Protein AF-A0A7S4MAY7-F1 (afdb_monomer)

Foldseek 3Di:
DPPDPPDFPVNQCPDPLNVVLLLVLCVVVVLNLLVVLLVLLVVLCVVCVPPPWQDPVQLVSLVVSCCQAPDPPHPSHDDDDVVLSVQLVVVNVPTRTSVNCPVVSVRSSVVSRVSVVCSCVDPSNVVSVVVVVVVVVCVVVLPDDVVLLVVLLVLLVVLLVVLVVVLVVLVVVLVVLVVVLVVLLVQLVVLQVVLVVQDDPPHDPLSPLSSVLSNLSSVLSNVLSVLSVVLSVQLVVLSVLSVCLSVPLSVVLNVLVVVVVPDDRSDVSVVVSSVSSVVSSVCNVVSVVVSVVSSVVSVVVSVVVSVVSVVVSVVSVVVSVVVVVVVVD

Organism: NCBI:txid1487602

Radius of gyration: 29.03 Å; Cα contacts (8 Å, |Δi|>4): 256; chains: 1; bounding box: 68×41×96 Å

Structure (mmCIF, N/CA/C/O backbone):
data_AF-A0A7S4MAY7-F1
#
_entry.id   AF-A0A7S4MAY7-F1
#
loop_
_atom_site.group_PDB
_atom_site.id
_atom_site.type_symbol
_atom_site.label_atom_id
_atom_site.label_alt_id
_atom_site.label_comp_id
_atom_site.label_asym_id
_atom_site.label_entity_id
_atom_site.label_seq_id
_atom_site.pdbx_PDB_ins_code
_atom_site.Cartn_x
_atom_site.Cartn_y
_atom_site.Cartn_z
_atom_site.occupancy
_atom_site.B_iso_or_equiv
_atom_site.auth_seq_id
_atom_site.auth_comp_id
_atom_site.auth_asym_id
_atom_site.auth_atom_id
_atom_site.pdbx_PDB_model_num
ATOM 1 N N . MET A 1 1 ? 4.634 -10.657 -45.081 1.00 31.08 1 MET A N 1
ATOM 2 C CA . MET A 1 1 ? 3.290 -10.634 -44.473 1.00 31.08 1 MET A CA 1
ATOM 3 C C . MET A 1 1 ? 3.460 -11.127 -43.051 1.00 31.08 1 MET A C 1
ATOM 5 O O . MET A 1 1 ? 3.480 -12.328 -42.827 1.00 31.08 1 MET A O 1
ATOM 9 N N . GLU A 1 2 ? 3.747 -10.213 -42.128 1.00 35.41 2 GLU A N 1
ATOM 10 C CA . GLU A 1 2 ? 3.796 -10.529 -40.699 1.00 35.41 2 GLU A CA 1
ATOM 11 C C . GLU A 1 2 ? 2.354 -10.754 -40.244 1.00 35.41 2 GLU A C 1
ATOM 13 O O . GLU A 1 2 ? 1.500 -9.900 -40.482 1.00 35.41 2 GLU A O 1
ATOM 18 N N . GLY A 1 3 ? 2.052 -11.930 -39.693 1.00 37.75 3 GLY A N 1
ATOM 19 C CA . GLY A 1 3 ? 0.722 -12.210 -39.163 1.00 37.75 3 GLY A CA 1
ATOM 20 C C . GLY A 1 3 ? 0.425 -11.237 -38.029 1.00 37.75 3 GLY A C 1
ATOM 21 O O . GLY A 1 3 ? 1.167 -11.207 -37.048 1.00 37.75 3 GLY A O 1
ATOM 22 N N . GLU A 1 4 ? -0.627 -10.427 -38.164 1.00 48.84 4 GLU A N 1
ATOM 23 C CA . GLU A 1 4 ? -1.129 -9.622 -37.053 1.00 48.84 4 GLU A CA 1
ATOM 24 C C . GLU A 1 4 ? -1.452 -10.572 -35.901 1.00 48.84 4 GLU A C 1
ATOM 26 O O . GLU A 1 4 ? -2.377 -11.382 -35.981 1.00 48.84 4 GLU A O 1
ATOM 31 N N . VAL A 1 5 ? -0.654 -10.510 -34.833 1.00 57.16 5 VAL A N 1
ATOM 32 C CA . VAL A 1 5 ? -0.953 -11.225 -33.595 1.00 57.16 5 VAL A CA 1
ATOM 33 C C .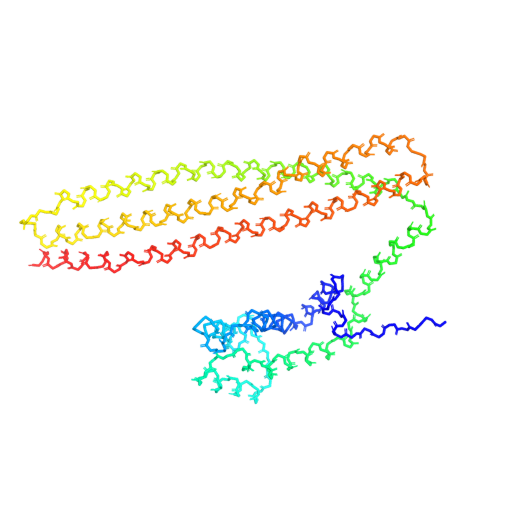 VAL A 1 5 ? -2.284 -10.680 -33.103 1.00 57.16 5 VAL A C 1
ATOM 35 O O . VAL A 1 5 ? -2.374 -9.542 -32.639 1.00 57.16 5 VAL A O 1
ATOM 38 N N . GLN A 1 6 ? -3.332 -11.485 -33.245 1.00 70.62 6 GLN A N 1
ATOM 39 C CA . GLN A 1 6 ? -4.657 -11.123 -32.784 1.00 70.62 6 GLN A CA 1
ATOM 40 C C . GLN A 1 6 ? -4.608 -11.085 -31.256 1.00 70.62 6 GLN A C 1
ATOM 42 O O . GLN A 1 6 ? -4.549 -12.117 -30.585 1.00 70.62 6 GLN A O 1
ATOM 47 N N . LEU A 1 7 ? -4.546 -9.876 -30.698 1.00 82.12 7 LEU A N 1
ATOM 48 C CA . LEU A 1 7 ? -4.621 -9.691 -29.257 1.00 82.12 7 LEU A CA 1
ATOM 49 C C . LEU A 1 7 ? -5.965 -10.256 -28.789 1.00 82.12 7 LEU A C 1
ATOM 51 O O . LEU A 1 7 ? -7.008 -9.959 -29.365 1.00 82.12 7 LEU A O 1
ATOM 55 N N . THR A 1 8 ? -5.940 -11.063 -27.737 1.00 89.75 8 THR A N 1
ATOM 56 C CA . THR A 1 8 ? -7.145 -11.505 -27.029 1.00 89.75 8 THR A CA 1
ATOM 57 C C . THR A 1 8 ? -7.137 -10.906 -25.632 1.00 89.75 8 THR A C 1
ATOM 59 O O . THR A 1 8 ? -6.066 -10.602 -25.092 1.00 89.75 8 THR A O 1
ATOM 62 N N . LEU A 1 9 ? -8.310 -10.747 -25.013 1.00 90.88 9 LEU A N 1
ATOM 63 C CA . LEU A 1 9 ? -8.382 -10.266 -23.634 1.00 90.88 9 LEU A CA 1
ATOM 64 C C . LEU A 1 9 ? -7.541 -11.149 -22.701 1.00 90.88 9 LEU A C 1
ATOM 66 O O . LEU A 1 9 ? -6.764 -10.637 -21.903 1.00 90.88 9 LEU A O 1
ATOM 70 N N . LEU A 1 10 ? -7.604 -12.473 -22.860 1.00 89.38 10 LEU A N 1
ATOM 71 C CA . LEU A 1 10 ? -6.823 -13.401 -22.042 1.00 89.38 10 LEU A CA 1
ATOM 72 C C . LEU A 1 10 ? -5.305 -13.219 -22.220 1.00 89.38 10 LEU A C 1
ATOM 74 O O . LEU A 1 10 ? -4.561 -13.306 -21.244 1.00 89.38 10 LEU A O 1
ATOM 78 N N . HIS A 1 11 ? -4.840 -12.934 -23.441 1.00 88.00 11 HIS A N 1
ATOM 79 C CA . HIS A 1 11 ? -3.432 -12.619 -23.685 1.00 88.00 11 HIS A CA 1
ATOM 80 C C . HIS A 1 11 ? -3.013 -11.347 -22.940 1.00 88.00 11 HIS A C 1
ATOM 82 O O . HIS A 1 11 ? -1.969 -11.327 -22.298 1.00 88.00 11 HIS A O 1
ATOM 88 N N . ILE A 1 12 ? -3.846 -10.306 -22.973 1.00 90.00 12 ILE A N 1
ATOM 89 C CA . ILE A 1 12 ? -3.585 -9.041 -22.277 1.00 90.00 12 ILE A CA 1
ATOM 90 C C . ILE A 1 12 ? -3.573 -9.238 -20.758 1.00 90.00 12 ILE A C 1
ATOM 92 O O . ILE A 1 12 ? -2.644 -8.784 -20.096 1.00 90.00 12 ILE A O 1
ATOM 96 N N . LEU A 1 13 ? -4.572 -9.937 -20.208 1.00 90.69 13 LEU A N 1
ATOM 97 C CA . LEU A 1 13 ? -4.713 -10.150 -18.764 1.00 90.69 13 LEU A CA 1
ATOM 98 C C . LEU A 1 13 ? -3.556 -10.955 -18.159 1.00 90.69 13 LEU A C 1
ATOM 100 O O . LEU A 1 13 ? -3.266 -10.799 -16.976 1.00 90.69 13 LEU A O 1
ATOM 104 N N . ASN A 1 14 ? -2.893 -11.795 -18.957 1.00 86.44 14 ASN A N 1
ATOM 105 C CA . ASN A 1 14 ? -1.749 -12.596 -18.521 1.00 86.44 14 ASN A CA 1
ATOM 106 C C . ASN A 1 14 ? -0.387 -11.997 -18.932 1.00 86.44 14 ASN A C 1
ATOM 108 O O . ASN A 1 14 ? 0.650 -12.568 -18.601 1.00 86.44 14 ASN A O 1
ATOM 112 N N . ASN A 1 15 ? -0.358 -10.862 -19.640 1.00 85.69 15 ASN A N 1
ATOM 113 C CA . ASN A 1 15 ? 0.876 -10.220 -20.092 1.00 85.69 15 ASN A CA 1
ATOM 114 C C . ASN A 1 15 ? 1.235 -9.030 -19.186 1.00 85.69 15 ASN A C 1
ATOM 116 O O . ASN A 1 15 ? 0.530 -8.021 -19.149 1.00 85.69 15 ASN A O 1
ATOM 120 N N . GLN A 1 16 ? 2.372 -9.129 -18.490 1.00 81.94 16 GLN A N 1
ATOM 121 C CA . GLN A 1 16 ? 2.823 -8.126 -17.515 1.00 81.94 16 GLN A CA 1
ATOM 122 C C . GLN A 1 16 ? 3.104 -6.744 -18.126 1.00 81.94 16 GLN A C 1
ATOM 124 O O . GLN A 1 16 ? 2.979 -5.735 -17.436 1.00 81.94 16 GLN A O 1
ATOM 129 N N . CYS A 1 17 ? 3.447 -6.676 -19.413 1.00 83.94 17 CYS A N 1
ATOM 130 C CA . CYS A 1 17 ? 3.712 -5.418 -20.107 1.00 83.94 17 CYS A CA 1
ATOM 131 C C . CYS A 1 17 ? 2.422 -4.771 -20.628 1.00 83.94 17 CYS A C 1
ATOM 133 O O . CYS A 1 17 ? 2.279 -3.549 -20.586 1.00 83.94 17 CYS A O 1
ATOM 135 N N . LEU A 1 18 ? 1.473 -5.578 -21.111 1.00 86.56 18 LEU A N 1
ATOM 136 C CA . LEU A 1 18 ? 0.231 -5.085 -21.713 1.00 86.56 18 LEU A CA 1
ATOM 137 C C . LEU A 1 18 ? -0.858 -4.784 -20.682 1.00 86.56 18 LEU A C 1
ATOM 139 O O . LEU A 1 18 ? -1.649 -3.868 -20.905 1.00 86.56 18 LEU A O 1
ATOM 143 N N . LEU A 1 19 ? -0.898 -5.500 -19.556 1.00 91.00 19 LEU A N 1
ATOM 144 C CA . LEU A 1 19 ? -1.921 -5.308 -18.528 1.00 91.00 19 LEU A CA 1
ATOM 145 C C . LEU A 1 19 ? -1.946 -3.872 -17.960 1.00 91.00 19 LEU A C 1
ATOM 147 O O . LEU A 1 19 ? -3.031 -3.288 -17.914 1.00 91.00 19 LEU A O 1
ATOM 151 N N . PRO A 1 20 ? -0.813 -3.233 -17.597 1.00 90.88 20 PRO A N 1
ATOM 152 C CA . PRO A 1 20 ? -0.823 -1.839 -17.147 1.00 90.88 20 PRO A CA 1
ATOM 153 C C . PRO A 1 20 ? -1.355 -0.871 -18.213 1.00 90.88 20 PRO A C 1
ATOM 155 O O . PRO A 1 20 ? -2.101 0.057 -17.899 1.00 90.88 20 PRO A O 1
ATOM 158 N N . VAL A 1 21 ? -1.020 -1.108 -19.485 1.00 92.06 21 VAL A N 1
ATOM 159 C CA . VAL A 1 21 ? -1.491 -0.297 -20.621 1.00 92.06 21 VAL A CA 1
ATOM 160 C C . VAL A 1 21 ? -2.997 -0.471 -20.815 1.00 92.06 21 VAL A C 1
ATOM 162 O O . VAL A 1 21 ? -3.725 0.504 -21.005 1.00 92.06 21 VAL A O 1
ATOM 165 N N . PHE A 1 22 ? -3.484 -1.706 -20.709 1.00 93.94 22 PHE A N 1
ATOM 166 C CA . PHE A 1 22 ? -4.904 -2.017 -20.781 1.00 93.94 22 PHE A CA 1
ATOM 167 C C . PHE A 1 22 ? -5.689 -1.425 -19.610 1.00 93.94 22 PHE A C 1
ATOM 169 O O . PHE A 1 22 ? -6.801 -0.944 -19.807 1.00 93.94 22 PHE A O 1
ATOM 176 N N . ARG A 1 23 ? -5.099 -1.356 -18.413 1.00 94.50 23 ARG A N 1
ATOM 177 C CA . ARG A 1 23 ? -5.708 -0.697 -17.251 1.00 94.50 23 ARG A CA 1
ATOM 178 C C . ARG A 1 23 ? -5.910 0.801 -17.480 1.00 94.50 23 ARG A C 1
ATOM 180 O O . ARG A 1 23 ? -6.981 1.332 -17.197 1.00 94.50 23 ARG A O 1
ATOM 187 N N . ILE A 1 24 ? -4.922 1.478 -18.073 1.00 91.31 24 ILE A N 1
ATOM 188 C CA . ILE A 1 24 ? -5.057 2.888 -18.482 1.00 91.31 24 ILE A CA 1
ATOM 189 C C . ILE A 1 24 ? -6.215 3.045 -19.477 1.00 91.31 24 ILE A C 1
ATOM 191 O O . ILE A 1 24 ? -7.044 3.943 -19.325 1.00 91.31 24 ILE A O 1
ATOM 195 N N . TYR A 1 25 ? -6.308 2.145 -20.457 1.00 94.56 25 TYR A N 1
ATOM 196 C CA . TYR A 1 25 ? -7.410 2.134 -21.418 1.00 94.56 25 TYR A CA 1
ATOM 197 C C . TYR A 1 25 ? -8.776 1.874 -20.758 1.00 94.56 25 TYR A C 1
ATOM 199 O O . TYR A 1 25 ? -9.764 2.528 -21.091 1.00 94.56 25 TYR A O 1
ATOM 207 N N . CYS A 1 26 ? -8.860 0.961 -19.792 1.00 94.31 26 CYS A N 1
ATOM 208 C CA . CYS A 1 26 ? -10.101 0.691 -19.068 1.00 94.31 26 CYS A CA 1
ATOM 209 C C . CYS A 1 26 ? -10.575 1.922 -18.286 1.00 94.31 26 CYS A C 1
ATOM 211 O O . CYS A 1 26 ? -11.763 2.243 -18.319 1.00 94.31 26 CYS A O 1
ATOM 213 N N . ARG A 1 27 ? -9.654 2.672 -17.666 1.00 93.12 27 ARG A N 1
ATOM 214 C CA . ARG A 1 27 ? -9.970 3.939 -16.985 1.00 93.12 27 ARG A CA 1
ATOM 215 C C . ARG A 1 27 ? -10.516 4.993 -17.937 1.00 93.12 27 ARG A C 1
ATOM 217 O O . ARG A 1 27 ? -11.536 5.599 -17.628 1.00 93.12 27 ARG A O 1
ATOM 224 N N . SER A 1 28 ? -9.903 5.170 -19.110 1.00 92.75 28 SER A N 1
ATOM 225 C CA . SER A 1 28 ? -10.397 6.139 -20.101 1.00 92.75 28 SER A CA 1
ATOM 226 C C . SER A 1 28 ? -11.776 5.782 -20.663 1.00 92.75 28 SER A C 1
ATOM 228 O O . SER A 1 28 ? -12.455 6.648 -21.199 1.00 92.75 28 SER A O 1
ATOM 230 N N . ASN A 1 29 ? -12.186 4.516 -20.554 1.00 91.44 29 ASN A N 1
ATOM 231 C CA . ASN A 1 29 ? -13.492 4.027 -20.999 1.00 91.44 29 ASN A CA 1
ATOM 232 C C . ASN A 1 29 ? -14.472 3.789 -19.841 1.00 91.44 29 ASN A C 1
ATOM 234 O O . ASN A 1 29 ? -15.534 3.214 -20.071 1.00 91.44 29 ASN A O 1
ATOM 238 N N . CYS A 1 30 ? -14.117 4.198 -18.617 1.00 91.81 30 CYS A N 1
ATOM 239 C CA . CYS A 1 30 ? -14.927 4.014 -17.411 1.00 91.81 30 CYS A CA 1
ATOM 240 C C . CYS A 1 30 ? -15.334 2.547 -17.154 1.00 91.81 30 CYS A C 1
ATOM 242 O O . CYS A 1 30 ? -16.443 2.275 -16.705 1.00 91.81 30 CYS A O 1
ATOM 244 N N . VAL A 1 31 ? -14.439 1.595 -17.444 1.00 94.38 31 VAL A N 1
ATOM 245 C CA . VAL A 1 31 ? -14.649 0.152 -17.206 1.00 94.38 31 VAL A CA 1
ATOM 246 C C . VAL A 1 31 ? -13.590 -0.486 -16.294 1.00 94.38 31 VAL A C 1
ATOM 248 O O . VAL A 1 31 ? -13.550 -1.706 -16.167 1.00 94.38 31 VAL A O 1
ATOM 251 N N . ASP A 1 32 ? -12.740 0.315 -15.639 1.00 95.00 32 ASP A N 1
ATOM 252 C CA . ASP A 1 32 ? -11.687 -0.184 -14.727 1.00 95.00 32 ASP A CA 1
ATOM 253 C C . ASP A 1 32 ? -12.263 -1.007 -13.563 1.00 95.00 32 ASP A C 1
ATOM 255 O O . ASP A 1 32 ? -11.655 -1.983 -13.137 1.00 95.00 32 ASP A O 1
ATOM 259 N N . GLU A 1 33 ? -13.479 -0.698 -13.105 1.00 96.12 33 GLU A N 1
ATOM 260 C CA . GLU A 1 33 ? -14.098 -1.457 -12.013 1.00 96.12 33 GLU A CA 1
ATOM 261 C C . GLU A 1 33 ? -14.525 -2.872 -12.406 1.00 96.12 33 GLU A C 1
ATOM 263 O O . GLU A 1 33 ? -14.451 -3.775 -11.577 1.00 96.12 33 GLU A O 1
ATOM 268 N N . TYR A 1 34 ? -14.862 -3.118 -13.678 1.00 97.06 34 TYR A N 1
ATOM 269 C CA . TYR A 1 34 ? -15.078 -4.487 -14.165 1.00 97.06 34 TYR A CA 1
ATOM 270 C C . TYR A 1 34 ? -13.775 -5.288 -14.139 1.00 97.06 34 TYR A C 1
ATOM 272 O O . TYR A 1 34 ? -13.784 -6.471 -13.802 1.00 97.06 34 TYR A O 1
ATOM 280 N N . LEU A 1 35 ? -12.651 -4.639 -14.464 1.00 95.94 35 LEU A N 1
ATOM 281 C CA . LEU A 1 35 ? -11.326 -5.251 -14.417 1.00 95.94 35 LEU A CA 1
ATOM 282 C C . LEU A 1 35 ? -10.921 -5.574 -12.974 1.00 95.94 35 LEU A C 1
ATOM 284 O O . LEU A 1 35 ? -10.470 -6.686 -12.705 1.00 95.94 35 LEU A O 1
ATOM 288 N N . ASN A 1 36 ? -11.122 -4.635 -12.046 1.00 96.19 36 ASN A N 1
ATOM 289 C CA . ASN A 1 36 ? -10.840 -4.836 -10.623 1.00 96.19 36 ASN A CA 1
ATOM 290 C C . ASN A 1 36 ? -11.698 -5.960 -10.035 1.00 96.19 36 ASN A C 1
ATOM 292 O O . ASN A 1 36 ? -11.153 -6.890 -9.443 1.00 96.19 36 ASN A O 1
ATOM 296 N N . PHE A 1 37 ? -13.012 -5.926 -10.277 1.00 97.50 37 PHE A N 1
ATOM 297 C CA . PHE A 1 37 ? -13.928 -6.978 -9.846 1.00 97.50 37 PHE A CA 1
ATOM 298 C C . PHE A 1 37 ? -13.502 -8.354 -10.373 1.00 97.50 37 PHE A C 1
ATOM 300 O O . PHE A 1 37 ? -13.410 -9.310 -9.603 1.00 97.50 37 PHE A O 1
ATOM 307 N N . TRP A 1 38 ? -13.172 -8.461 -11.666 1.00 96.25 38 TRP A N 1
ATOM 308 C CA . TRP A 1 38 ? -12.751 -9.727 -12.266 1.00 96.25 38 TRP A CA 1
ATOM 309 C C . TRP A 1 38 ? -11.504 -10.316 -11.590 1.00 96.25 38 TRP A C 1
ATOM 311 O O . TRP A 1 38 ? -11.463 -11.521 -11.315 1.00 96.25 38 TRP A O 1
ATOM 321 N N . PHE A 1 39 ? -10.505 -9.473 -11.293 1.00 95.44 39 PHE A N 1
ATOM 322 C CA . PHE A 1 39 ? -9.298 -9.891 -10.579 1.00 95.44 39 PHE A CA 1
ATOM 323 C C . PHE A 1 39 ? -9.583 -10.270 -9.125 1.00 95.44 39 PHE A C 1
ATOM 325 O O . PHE A 1 39 ? -9.058 -11.282 -8.672 1.00 95.44 39 PHE A O 1
ATOM 332 N N . GLU A 1 40 ? -10.419 -9.523 -8.405 1.00 96.44 40 GLU A N 1
ATOM 333 C CA . GLU A 1 40 ? -10.757 -9.833 -7.011 1.00 96.44 40 GLU A CA 1
ATOM 334 C C . GLU A 1 40 ? -11.513 -11.159 -6.882 1.00 96.44 40 GLU A C 1
ATOM 336 O O . GLU A 1 40 ? -11.139 -11.983 -6.046 1.00 96.44 40 GLU A O 1
ATOM 341 N N . VAL A 1 41 ? -12.472 -11.443 -7.774 1.00 95.00 41 VAL A N 1
ATOM 342 C CA . VAL A 1 41 ? -13.119 -12.767 -7.829 1.00 95.00 41 VAL A CA 1
ATOM 343 C C . VAL A 1 41 ? -12.089 -13.861 -8.117 1.00 95.00 41 VAL A C 1
ATOM 345 O O . VAL A 1 41 ? -12.086 -14.892 -7.447 1.00 95.00 41 VAL A O 1
ATOM 348 N N . ARG A 1 42 ? -11.167 -13.646 -9.068 1.00 92.44 42 ARG A N 1
ATOM 349 C CA . ARG A 1 42 ? -10.110 -14.622 -9.396 1.00 92.44 42 ARG A CA 1
ATOM 350 C C . ARG A 1 42 ? -9.166 -14.869 -8.215 1.00 92.44 42 ARG A C 1
ATOM 352 O O . ARG A 1 42 ? -8.786 -16.011 -7.975 1.00 92.44 42 ARG A O 1
ATOM 359 N N . MET A 1 43 ? -8.797 -13.826 -7.470 1.00 92.31 43 MET A N 1
ATOM 360 C CA . MET A 1 43 ? -7.961 -13.952 -6.273 1.00 92.31 43 MET A CA 1
ATOM 361 C C . MET A 1 43 ? -8.664 -14.750 -5.176 1.00 92.31 43 MET A C 1
ATOM 363 O O . MET A 1 43 ? -8.056 -15.659 -4.617 1.00 92.31 43 MET A O 1
ATOM 367 N N . LEU A 1 44 ? -9.937 -14.456 -4.897 1.00 92.12 44 LEU A N 1
ATOM 368 C CA . LEU A 1 44 ? -10.717 -15.212 -3.914 1.00 92.12 44 LEU A CA 1
ATOM 369 C C . LEU A 1 44 ? -10.937 -16.663 -4.355 1.00 92.12 44 LEU A C 1
ATOM 371 O O . LEU A 1 44 ? -10.812 -17.568 -3.536 1.00 92.12 44 LEU A O 1
ATOM 375 N N . THR A 1 45 ? -11.176 -16.896 -5.648 1.00 90.75 45 THR A N 1
ATOM 376 C CA . THR A 1 45 ? -11.289 -18.250 -6.213 1.00 90.75 45 THR A CA 1
ATOM 377 C C . THR A 1 45 ? -10.014 -19.047 -5.950 1.00 90.75 45 THR A C 1
ATOM 379 O O . THR A 1 45 ? -10.085 -20.172 -5.476 1.00 90.75 45 THR A O 1
ATOM 382 N N . ASN A 1 46 ? -8.840 -18.451 -6.182 1.00 88.94 46 ASN A N 1
ATOM 383 C CA . ASN A 1 46 ? -7.559 -19.097 -5.889 1.00 88.94 46 ASN A CA 1
ATOM 384 C C . ASN A 1 46 ? -7.340 -19.313 -4.384 1.00 88.94 46 ASN A C 1
ATOM 386 O O . ASN A 1 46 ? -6.817 -20.352 -3.993 1.00 88.94 46 ASN A O 1
ATOM 390 N N . LYS A 1 47 ? -7.733 -18.342 -3.548 1.00 90.38 47 LYS A N 1
ATOM 391 C CA . LYS A 1 47 ? -7.609 -18.411 -2.085 1.00 90.38 47 LYS A CA 1
ATOM 392 C C . LYS A 1 47 ? -8.387 -19.595 -1.510 1.00 90.38 47 LYS A C 1
ATOM 394 O O . LYS A 1 47 ? -7.855 -20.301 -0.666 1.00 90.38 47 LYS A O 1
ATOM 399 N N . TYR A 1 48 ? -9.608 -19.822 -1.992 1.00 89.50 48 TYR A N 1
ATOM 400 C CA . TYR A 1 48 ? -10.512 -20.859 -1.484 1.00 89.50 48 TYR A CA 1
ATOM 401 C C . TYR A 1 48 ? -10.547 -22.133 -2.339 1.00 89.50 48 TYR A C 1
ATOM 403 O O . TYR A 1 48 ? -11.356 -23.015 -2.085 1.00 89.50 48 TYR A O 1
ATOM 411 N N . LEU A 1 49 ? -9.657 -22.275 -3.327 1.00 83.19 49 LEU A N 1
ATOM 412 C CA . LEU A 1 49 ? -9.628 -23.440 -4.222 1.00 83.19 49 LEU A CA 1
ATOM 413 C C . LEU A 1 49 ? -9.372 -24.766 -3.480 1.00 83.19 49 LEU A C 1
ATOM 415 O O . LEU A 1 49 ? -9.797 -25.827 -3.935 1.00 83.19 49 LEU A O 1
ATOM 419 N N . HIS A 1 50 ? -8.643 -24.703 -2.364 1.00 79.06 50 HIS A N 1
ATOM 420 C CA . HIS A 1 50 ? -8.206 -25.866 -1.586 1.00 79.06 50 HIS A CA 1
ATOM 421 C C . HIS A 1 50 ? -8.814 -25.932 -0.180 1.00 79.06 50 HIS A C 1
ATOM 423 O O . HIS A 1 50 ? -8.689 -26.959 0.487 1.00 79.06 50 HIS A O 1
ATOM 429 N N . ASP A 1 51 ? -9.489 -24.867 0.248 1.00 68.38 51 ASP A N 1
ATOM 430 C CA . ASP A 1 51 ? -10.226 -24.829 1.504 1.00 68.38 51 ASP A CA 1
ATOM 431 C C . ASP A 1 51 ? -11.637 -25.375 1.245 1.00 68.38 51 ASP A C 1
ATOM 433 O O . ASP A 1 51 ? -12.260 -25.056 0.235 1.00 68.38 51 ASP A O 1
ATOM 437 N N . GLY A 1 52 ? -12.159 -26.233 2.125 1.00 62.31 52 GLY A N 1
ATOM 438 C CA . GLY A 1 52 ? -13.527 -26.741 1.975 1.00 62.31 52 GLY A CA 1
ATOM 439 C C . GLY A 1 52 ? -14.537 -25.590 1.859 1.00 62.31 52 GLY A C 1
ATOM 440 O O . GLY A 1 52 ? -14.484 -24.648 2.647 1.00 62.31 52 GLY A O 1
ATOM 441 N N . ALA A 1 53 ? -15.444 -25.666 0.881 1.00 68.81 53 ALA A N 1
ATOM 442 C CA . ALA A 1 53 ? -16.406 -24.602 0.591 1.00 68.81 53 ALA A CA 1
ATOM 443 C C . ALA A 1 53 ? -17.274 -24.238 1.810 1.00 68.81 53 ALA A C 1
ATOM 445 O O . ALA A 1 53 ? -17.704 -25.105 2.575 1.00 68.81 53 ALA A O 1
ATOM 446 N N . GLY A 1 54 ? -17.579 -22.949 1.958 1.00 70.25 54 GLY A N 1
ATOM 447 C CA . GLY A 1 54 ? -18.480 -22.431 2.985 1.00 70.25 54 GLY A CA 1
ATOM 448 C C . GLY A 1 54 ? -17.802 -22.104 4.315 1.00 70.25 54 GLY A C 1
ATOM 449 O O . GLY A 1 54 ? -18.463 -22.115 5.356 1.00 70.25 54 GLY A O 1
ATOM 450 N N . THR A 1 55 ? -16.499 -21.802 4.321 1.00 83.12 55 THR A N 1
ATOM 451 C CA . THR A 1 55 ? -15.852 -21.312 5.547 1.00 83.12 55 THR A CA 1
ATOM 452 C C . THR A 1 55 ? -16.449 -19.968 5.979 1.00 83.12 55 THR A C 1
ATOM 454 O O . THR A 1 55 ? -16.873 -19.146 5.162 1.00 83.12 55 THR A O 1
ATOM 457 N N . ARG A 1 56 ? -16.430 -19.682 7.288 1.00 84.31 56 ARG A N 1
ATOM 458 C CA . ARG A 1 56 ? -16.868 -18.375 7.815 1.00 84.31 56 ARG A CA 1
ATOM 459 C C . ARG A 1 56 ? -16.072 -17.210 7.206 1.00 84.31 56 ARG A C 1
ATOM 461 O O . ARG A 1 56 ? -16.621 -16.126 7.025 1.00 84.31 56 ARG A O 1
ATOM 468 N N . ALA A 1 57 ? -14.798 -17.446 6.890 1.00 86.69 57 ALA A N 1
ATOM 469 C CA . ALA A 1 57 ? -13.938 -16.478 6.219 1.00 86.69 57 ALA A CA 1
ATOM 470 C C . ALA A 1 57 ? -14.398 -16.221 4.775 1.00 86.69 57 ALA A C 1
ATOM 472 O O . ALA A 1 57 ? -14.591 -15.068 4.407 1.00 86.69 57 ALA A O 1
ATOM 473 N N . GLU A 1 58 ? -14.660 -17.275 3.995 1.00 90.81 58 GLU A N 1
ATOM 474 C CA . GLU A 1 58 ? -15.178 -17.160 2.623 1.00 90.81 58 GLU A CA 1
ATOM 475 C C . GLU A 1 58 ? -16.514 -16.415 2.588 1.00 90.81 58 GLU A C 1
ATOM 477 O O . GLU A 1 58 ? -16.705 -15.511 1.777 1.00 90.81 58 GLU A O 1
ATOM 482 N N . THR A 1 59 ? -17.411 -16.728 3.525 1.00 89.44 59 THR A N 1
ATOM 483 C CA . THR A 1 59 ? -18.717 -16.066 3.630 1.00 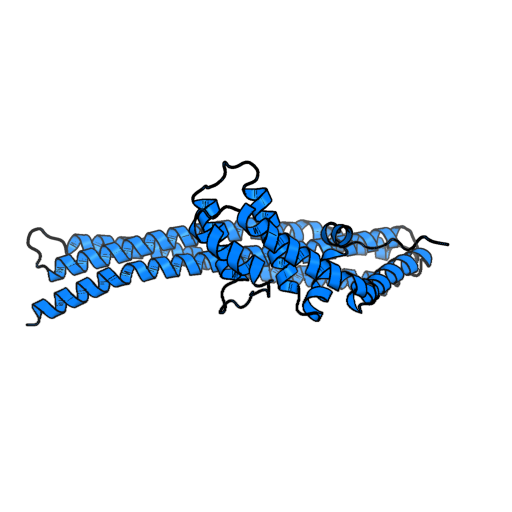89.44 59 THR A CA 1
ATOM 484 C C . THR A 1 59 ? -18.575 -14.559 3.874 1.00 89.44 59 THR A C 1
ATOM 486 O O . THR A 1 59 ? -19.277 -13.745 3.263 1.00 89.44 59 THR A O 1
ATOM 489 N N . SER A 1 60 ? -17.648 -14.176 4.757 1.00 91.00 60 SER A N 1
ATOM 490 C CA . SER A 1 60 ? -17.334 -12.776 5.049 1.00 91.00 60 SER A CA 1
ATOM 491 C C . SER A 1 60 ? -16.735 -12.069 3.831 1.00 91.00 60 SER A C 1
ATOM 493 O O . SER A 1 60 ? -17.184 -10.981 3.472 1.00 91.00 60 SER A O 1
ATOM 495 N N . ASP A 1 61 ? -15.767 -12.696 3.163 1.00 93.12 61 ASP A N 1
ATOM 496 C CA . ASP A 1 61 ? -15.101 -12.133 1.986 1.00 93.12 61 ASP A CA 1
ATOM 497 C C . ASP A 1 61 ? -16.077 -11.962 0.813 1.00 93.12 61 ASP A C 1
ATOM 499 O O . ASP A 1 61 ? -16.113 -10.896 0.197 1.00 93.12 61 ASP A O 1
ATOM 503 N N . CYS A 1 62 ? -16.948 -12.944 0.566 1.00 93.25 62 CYS A N 1
ATOM 504 C CA . CYS A 1 62 ? -18.016 -12.852 -0.433 1.00 93.25 62 CYS A CA 1
ATOM 505 C C . CYS A 1 62 ? -18.987 -11.705 -0.122 1.00 93.25 62 CYS A C 1
ATOM 507 O O . CYS A 1 62 ? -19.349 -10.929 -1.007 1.00 93.25 62 CYS A O 1
ATOM 509 N N . SER A 1 63 ? -19.372 -11.550 1.147 1.00 92.19 63 SER A N 1
ATOM 510 C CA . SER A 1 63 ? -20.248 -10.454 1.579 1.00 92.19 63 SER A CA 1
ATOM 511 C C . SER A 1 63 ? -19.595 -9.085 1.371 1.00 92.19 63 SER A C 1
ATOM 513 O O . SER A 1 63 ? -20.256 -8.141 0.935 1.00 92.19 63 SER A O 1
ATOM 515 N N . ASN A 1 64 ? -18.299 -8.964 1.659 1.00 94.12 64 ASN A N 1
ATOM 516 C CA . ASN A 1 64 ? -17.542 -7.730 1.456 1.00 94.12 64 ASN A CA 1
ATOM 517 C C . ASN A 1 64 ? -17.393 -7.397 -0.032 1.00 94.12 64 ASN A C 1
ATOM 519 O O . ASN A 1 64 ? -17.617 -6.250 -0.424 1.00 94.12 64 ASN A O 1
ATOM 523 N N . LEU A 1 65 ? -17.098 -8.398 -0.866 1.00 95.62 65 LEU A N 1
ATOM 524 C CA . LEU A 1 65 ? -17.024 -8.232 -2.315 1.00 95.62 65 LEU A CA 1
ATOM 525 C C . LEU A 1 65 ? -18.369 -7.770 -2.889 1.00 95.62 65 LEU A C 1
ATOM 527 O O . LEU A 1 65 ? -18.414 -6.831 -3.685 1.00 95.62 65 LEU A O 1
ATOM 531 N N . PHE A 1 66 ? -19.476 -8.366 -2.433 1.00 94.88 66 PHE A N 1
ATOM 532 C CA . PHE A 1 66 ? -20.810 -7.946 -2.851 1.00 94.88 66 PHE A CA 1
ATOM 533 C C . PHE A 1 66 ? -21.085 -6.482 -2.494 1.00 94.88 66 PHE A C 1
ATOM 535 O O . PHE A 1 66 ? -21.479 -5.690 -3.352 1.00 94.88 66 PHE A O 1
ATOM 542 N N . LYS A 1 67 ? -20.820 -6.100 -1.237 1.00 93.81 67 LYS A N 1
ATOM 543 C CA . LYS A 1 67 ? -20.994 -4.720 -0.762 1.00 93.81 67 LYS A CA 1
ATOM 544 C C . LYS A 1 67 ? -20.191 -3.726 -1.594 1.00 93.81 67 LYS A C 1
ATOM 546 O O . LYS A 1 67 ? -20.701 -2.663 -1.937 1.00 93.81 67 LYS A O 1
ATOM 551 N N . LYS A 1 68 ? -18.960 -4.096 -1.943 1.00 96.06 68 LYS A N 1
ATOM 552 C CA . LYS A 1 68 ? -18.049 -3.262 -2.721 1.00 96.06 68 LYS A CA 1
ATOM 553 C C . LYS A 1 68 ? -18.506 -3.057 -4.162 1.00 96.06 68 LYS A C 1
ATOM 555 O O . LYS A 1 68 ? -18.350 -1.956 -4.664 1.00 96.06 68 LYS A O 1
ATOM 560 N N . TYR A 1 69 ? -19.076 -4.048 -4.839 1.00 96.44 69 TYR A N 1
ATOM 561 C CA . TYR A 1 69 ? -19.332 -3.927 -6.284 1.00 96.44 69 TYR A CA 1
ATOM 562 C C . TYR A 1 69 ? -20.804 -3.777 -6.674 1.00 96.44 69 TYR A C 1
ATOM 564 O O . TYR A 1 69 ? -21.088 -3.300 -7.773 1.00 96.44 69 TYR A O 1
ATOM 572 N N . PHE A 1 70 ? -21.741 -4.134 -5.794 1.00 93.81 70 PHE A N 1
ATOM 573 C CA . PHE A 1 70 ? -23.155 -4.258 -6.166 1.00 93.81 70 PHE A CA 1
ATOM 574 C C . PHE A 1 70 ? -24.114 -3.405 -5.335 1.00 93.81 70 PHE A C 1
ATOM 576 O O . PHE A 1 70 ? -25.263 -3.233 -5.743 1.00 93.81 70 PHE A O 1
ATOM 583 N N . LEU A 1 71 ? -23.677 -2.821 -4.212 1.00 90.31 71 LEU A N 1
ATOM 584 C CA . LEU A 1 71 ? -24.533 -1.881 -3.489 1.00 90.31 71 LEU A CA 1
ATOM 585 C C . LEU A 1 71 ? -24.674 -0.548 -4.242 1.00 90.31 71 LEU A C 1
ATOM 587 O O . LEU A 1 71 ? -23.692 -0.064 -4.813 1.00 90.31 71 LEU A O 1
ATOM 591 N N . PRO A 1 72 ? -25.870 0.077 -4.218 1.00 88.50 72 PRO A N 1
ATOM 592 C CA . PRO A 1 72 ? -26.121 1.345 -4.904 1.00 88.50 72 PRO A CA 1
ATOM 593 C C . PRO A 1 72 ? -25.167 2.469 -4.497 1.00 88.50 72 PRO A C 1
ATOM 595 O O . PRO A 1 72 ? -24.775 3.257 -5.355 1.00 88.50 72 PRO A O 1
ATOM 598 N N . ASP A 1 73 ? -24.774 2.490 -3.222 1.00 89.69 73 ASP A N 1
ATOM 599 C CA . ASP A 1 73 ? -23.956 3.545 -2.614 1.00 89.69 73 ASP A CA 1
ATOM 600 C C . ASP A 1 73 ? -22.447 3.304 -2.762 1.00 89.69 73 ASP A C 1
ATOM 602 O O . ASP A 1 73 ? -21.636 4.087 -2.268 1.00 89.69 73 ASP A O 1
ATOM 606 N N . SER A 1 74 ? -22.039 2.213 -3.418 1.00 91.88 74 SER A N 1
ATOM 607 C CA . SER A 1 74 ? -20.619 1.931 -3.588 1.00 91.88 74 SER A CA 1
ATOM 608 C C . SER A 1 74 ? -19.982 2.805 -4.667 1.00 91.88 74 SER A C 1
ATOM 610 O O . SER A 1 74 ? -20.456 2.878 -5.802 1.00 91.88 74 SER A O 1
ATOM 612 N N . ILE A 1 75 ? -18.819 3.371 -4.343 1.00 90.69 75 ILE A N 1
ATOM 613 C CA . ILE A 1 75 ? -17.958 4.083 -5.296 1.00 90.69 75 ILE A CA 1
ATOM 614 C C . ILE A 1 75 ? -17.353 3.160 -6.368 1.00 90.69 75 ILE A C 1
ATOM 616 O O . ILE A 1 75 ? -16.976 3.640 -7.432 1.00 90.69 75 ILE A O 1
ATOM 620 N N . HIS A 1 76 ? -17.289 1.849 -6.109 1.00 93.50 76 HIS A N 1
ATOM 621 C CA . HIS A 1 76 ? -16.748 0.836 -7.029 1.00 93.50 76 HIS A CA 1
ATOM 622 C C . HIS A 1 76 ? -17.846 0.075 -7.779 1.00 93.50 76 HIS A C 1
ATOM 624 O O . HIS A 1 76 ? -17.604 -0.993 -8.339 1.00 93.50 76 HIS A O 1
ATOM 630 N N . ARG A 1 77 ? -19.081 0.583 -7.758 1.00 92.94 77 ARG A N 1
ATOM 631 C CA . ARG A 1 77 ? -20.237 -0.112 -8.319 1.00 92.94 77 ARG A CA 1
ATOM 632 C C . ARG A 1 77 ? -20.042 -0.434 -9.803 1.00 92.94 77 ARG A C 1
ATOM 634 O O . ARG A 1 77 ? -19.793 0.458 -10.614 1.00 92.94 77 ARG A O 1
ATOM 641 N N . ILE A 1 78 ? -20.264 -1.695 -10.169 1.00 94.06 78 ILE A N 1
ATOM 642 C CA . ILE A 1 78 ? -20.364 -2.121 -11.570 1.00 94.06 78 ILE A CA 1
ATOM 643 C C . ILE A 1 78 ? -21.830 -2.218 -11.996 1.00 94.06 78 ILE A C 1
ATOM 645 O O . ILE A 1 78 ? -22.717 -2.504 -11.188 1.00 94.06 78 ILE A O 1
ATOM 649 N N . GLN A 1 79 ? -22.105 -1.970 -13.277 1.00 92.19 79 GLN A N 1
ATOM 650 C CA . GLN A 1 79 ? -23.436 -2.196 -13.839 1.00 92.19 79 GLN A CA 1
ATOM 651 C C . GLN A 1 79 ? -23.504 -3.629 -14.350 1.00 92.19 79 GLN A C 1
ATOM 653 O O . GLN A 1 79 ? -22.755 -4.018 -15.242 1.00 92.19 79 GLN A O 1
ATOM 658 N N . ILE A 1 80 ? -24.402 -4.421 -13.783 1.00 92.38 80 ILE A N 1
ATOM 659 C CA . ILE A 1 80 ? -24.605 -5.807 -14.186 1.00 92.38 80 ILE A CA 1
ATOM 660 C C . ILE A 1 80 ? -25.990 -5.983 -14.795 1.00 92.38 80 ILE A C 1
ATOM 662 O O . ILE A 1 80 ? -26.900 -5.197 -14.521 1.00 92.38 80 ILE A O 1
ATOM 666 N N . ASP A 1 81 ? -26.141 -7.016 -15.620 1.00 91.19 81 ASP A N 1
ATOM 667 C CA . ASP A 1 81 ? -27.451 -7.447 -16.084 1.00 91.19 81 ASP A CA 1
ATOM 668 C C . ASP A 1 81 ? -28.394 -7.687 -14.881 1.00 91.19 81 ASP A C 1
ATOM 670 O O . ASP A 1 81 ? -28.005 -8.382 -13.933 1.00 91.19 81 ASP A O 1
ATOM 674 N N . PRO A 1 82 ? -29.624 -7.133 -14.887 1.00 89.88 82 PRO A N 1
ATOM 675 C CA . PRO A 1 82 ? -30.551 -7.253 -13.765 1.00 89.88 82 PRO A CA 1
ATOM 676 C C . PRO A 1 82 ? -30.871 -8.696 -13.375 1.00 89.88 82 PRO A C 1
ATOM 678 O O . PRO A 1 82 ? -31.073 -8.972 -12.195 1.00 89.88 82 PRO A O 1
ATOM 681 N N . LYS A 1 83 ? -30.900 -9.629 -14.336 1.00 91.94 83 LYS A N 1
ATOM 682 C CA . LYS A 1 83 ? -31.149 -11.044 -14.055 1.00 91.94 83 LYS A CA 1
ATOM 683 C C . LYS A 1 83 ? -30.002 -11.633 -13.238 1.00 91.94 83 LYS A C 1
ATOM 685 O O . LYS A 1 83 ? -30.257 -12.232 -12.199 1.00 91.94 83 LYS A O 1
ATOM 690 N N . ILE A 1 84 ? -28.758 -11.381 -13.654 1.00 90.94 84 ILE A N 1
ATOM 691 C CA . ILE A 1 84 ? -27.563 -11.847 -12.934 1.00 90.94 84 ILE A CA 1
ATOM 692 C C . ILE A 1 84 ? -27.473 -11.180 -11.554 1.00 90.94 84 ILE A C 1
ATOM 694 O O . ILE A 1 84 ? -27.157 -11.841 -10.570 1.00 90.94 84 ILE A O 1
ATOM 698 N N . GLY A 1 85 ? -27.792 -9.885 -11.456 1.00 89.44 85 GLY A N 1
ATOM 699 C CA . GLY A 1 85 ? -27.817 -9.164 -10.180 1.00 89.44 85 GLY A CA 1
ATOM 700 C C . GLY A 1 85 ? -28.837 -9.731 -9.186 1.00 89.44 85 GLY A C 1
ATOM 701 O O . GLY A 1 85 ? -28.514 -9.905 -8.011 1.00 89.44 85 GLY A O 1
ATOM 702 N N . ASN A 1 86 ? -30.041 -10.067 -9.658 1.00 89.44 86 ASN A N 1
ATOM 703 C CA . ASN A 1 86 ? -31.087 -10.671 -8.830 1.00 89.44 86 ASN A CA 1
ATOM 704 C C . ASN A 1 86 ? -30.709 -12.090 -8.381 1.00 89.44 86 ASN A C 1
ATOM 706 O O . ASN A 1 86 ? -30.864 -12.416 -7.207 1.00 89.44 86 ASN A O 1
ATOM 710 N N . GLU A 1 87 ? -30.179 -12.917 -9.288 1.00 89.94 87 GLU A N 1
ATOM 711 C CA . GLU A 1 87 ? -29.694 -14.266 -8.962 1.00 89.94 87 GLU A CA 1
ATOM 712 C C . GLU A 1 87 ? -28.573 -14.211 -7.914 1.00 89.94 87 GLU A C 1
ATOM 714 O O . GLU A 1 87 ? -28.644 -14.898 -6.896 1.00 89.94 87 GLU A O 1
ATOM 719 N N . LEU A 1 88 ? -27.594 -13.317 -8.098 1.00 90.75 88 LEU A N 1
ATOM 720 C CA . LEU A 1 88 ? -26.505 -13.095 -7.146 1.00 90.75 88 LEU A CA 1
ATOM 721 C C . LEU A 1 88 ? -27.028 -12.699 -5.757 1.00 90.75 88 LEU A C 1
ATOM 723 O O . LEU A 1 88 ? -26.560 -13.216 -4.743 1.00 90.75 88 LEU A O 1
ATOM 727 N N . GLN A 1 89 ? -28.005 -11.791 -5.695 1.00 90.50 89 GLN A N 1
ATOM 728 C CA . GLN A 1 89 ? -28.584 -11.335 -4.433 1.00 90.50 89 GLN A CA 1
ATOM 729 C C . GLN A 1 89 ? -29.346 -12.451 -3.702 1.00 90.50 89 GLN A C 1
ATOM 731 O O . GLN A 1 89 ? -29.303 -12.509 -2.472 1.00 90.50 89 GLN A O 1
ATOM 736 N N . GLU A 1 90 ? -30.040 -13.325 -4.430 1.00 89.88 90 GLU A N 1
ATOM 737 C CA . GLU A 1 90 ? -30.760 -14.459 -3.846 1.00 89.88 90 GLU A CA 1
ATOM 738 C C . GLU A 1 90 ? -29.809 -15.558 -3.354 1.00 89.88 90 GLU A C 1
ATOM 740 O O . GLU A 1 90 ? -29.981 -16.062 -2.244 1.00 89.88 90 GLU A O 1
ATOM 745 N N . GLU A 1 91 ? -28.766 -15.894 -4.115 1.00 87.19 91 GLU A N 1
ATOM 746 C CA . GLU A 1 91 ? -27.784 -16.911 -3.712 1.00 87.19 91 GLU A CA 1
ATOM 747 C C . GLU A 1 91 ? -26.942 -16.466 -2.505 1.00 87.19 91 GLU A C 1
ATOM 749 O O . GLU A 1 91 ? -26.695 -17.252 -1.585 1.00 87.19 91 GLU A O 1
ATOM 754 N N . LEU A 1 92 ? -26.609 -15.173 -2.415 1.00 88.06 92 LEU A N 1
ATOM 755 C CA . LEU A 1 92 ? -25.935 -14.600 -1.244 1.00 88.06 92 LEU A CA 1
ATOM 756 C C . LEU A 1 92 ? -26.782 -14.636 0.039 1.00 88.06 92 LEU A C 1
ATOM 758 O O . LEU A 1 92 ? -26.223 -14.599 1.132 1.00 88.06 92 LEU A O 1
ATOM 762 N N . LYS A 1 93 ? -28.116 -14.720 -0.043 1.00 86.12 93 LYS A N 1
ATOM 763 C CA . LYS A 1 93 ? -28.966 -14.888 1.153 1.00 86.12 93 LYS A CA 1
ATOM 764 C C . LYS A 1 93 ? -28.957 -16.322 1.682 1.00 86.12 93 LYS A C 1
ATOM 766 O O . LYS A 1 93 ? -29.238 -16.523 2.861 1.00 86.12 93 LYS A O 1
ATOM 771 N N . LYS A 1 94 ? -28.675 -17.306 0.822 1.00 85.19 94 LYS A N 1
ATOM 772 C CA . LYS A 1 94 ? -28.698 -18.733 1.170 1.00 85.19 94 LYS A CA 1
ATOM 773 C C . LYS A 1 94 ? -27.368 -19.163 1.776 1.00 85.19 94 LYS A C 1
ATOM 775 O O . LYS A 1 94 ? -27.320 -19.549 2.940 1.00 85.19 94 LYS A O 1
ATOM 780 N N . GLN A 1 95 ? -26.297 -19.094 0.984 1.00 80.88 95 GLN A N 1
ATOM 781 C CA . GLN A 1 95 ? -24.960 -19.523 1.387 1.00 80.88 95 GLN A CA 1
ATOM 782 C C . GLN A 1 95 ? -23.895 -18.822 0.523 1.00 80.88 95 GLN A C 1
ATOM 784 O O . GLN A 1 95 ? -23.638 -19.250 -0.603 1.00 80.88 95 GLN A O 1
ATOM 789 N N . PRO A 1 96 ? -23.249 -17.756 1.029 1.00 84.06 96 PRO A N 1
ATOM 790 C CA . PRO A 1 96 ? -22.216 -17.034 0.290 1.00 84.06 96 PRO A CA 1
ATOM 791 C C . PRO A 1 96 ? -20.963 -17.894 0.109 1.00 84.06 96 PRO A C 1
ATOM 793 O O . PRO A 1 96 ? -20.157 -18.044 1.027 1.00 84.06 96 PRO A O 1
ATOM 796 N N . THR A 1 97 ? -20.802 -18.445 -1.087 1.00 87.75 97 THR A N 1
ATOM 797 C CA . THR A 1 97 ? -19.565 -19.089 -1.548 1.00 87.75 97 THR A CA 1
ATOM 798 C C . THR A 1 97 ? -19.041 -18.336 -2.759 1.00 87.75 97 THR A C 1
ATOM 800 O O . THR A 1 97 ? -19.801 -17.626 -3.416 1.00 87.75 97 THR A O 1
ATOM 803 N N . ILE A 1 98 ? -17.760 -18.476 -3.097 1.00 89.94 98 ILE A N 1
ATOM 804 C CA . ILE A 1 98 ? -17.179 -17.729 -4.221 1.00 89.94 98 ILE A CA 1
ATOM 805 C C . ILE A 1 98 ? -17.859 -18.048 -5.565 1.00 89.94 98 ILE A C 1
ATOM 807 O O . ILE A 1 98 ? -17.925 -17.189 -6.446 1.00 89.94 98 ILE A O 1
ATOM 811 N N . GLN A 1 99 ? -18.447 -19.243 -5.688 1.00 89.38 99 GLN A N 1
ATOM 812 C CA . GLN A 1 99 ? -19.163 -19.711 -6.879 1.00 89.38 99 GLN A CA 1
ATOM 813 C C . GLN A 1 99 ? -20.367 -18.832 -7.243 1.00 89.38 99 GLN A C 1
ATOM 815 O O . GLN A 1 99 ? -20.707 -18.713 -8.419 1.00 89.38 99 GLN A O 1
ATOM 820 N N . VAL A 1 100 ? -20.975 -18.135 -6.273 1.00 91.38 100 VAL A N 1
ATOM 821 C CA . VAL A 1 100 ? -22.114 -17.236 -6.546 1.00 91.38 100 VAL A CA 1
ATOM 822 C C . VAL A 1 100 ? -21.741 -16.096 -7.502 1.00 91.38 100 VAL A C 1
ATOM 824 O O . VAL A 1 100 ? -22.610 -15.539 -8.169 1.00 91.38 100 VAL A O 1
ATOM 827 N N . PHE A 1 101 ? -20.450 -15.762 -7.613 1.00 94.25 101 PHE A N 1
ATOM 828 C CA . PHE A 1 101 ? -19.959 -14.710 -8.499 1.00 94.25 101 PHE A CA 1
ATOM 829 C C . PHE A 1 101 ? -19.603 -15.190 -9.911 1.00 94.25 101 PHE A C 1
ATOM 831 O O . PHE A 1 101 ? -19.264 -14.342 -10.731 1.00 94.25 101 PHE A O 1
ATOM 838 N N . GLU A 1 102 ? -19.686 -16.482 -10.249 1.00 91.69 102 GLU A N 1
ATOM 839 C CA . GLU A 1 102 ? -19.257 -16.996 -11.565 1.00 91.69 102 GLU A CA 1
ATOM 840 C C . GLU A 1 102 ? -19.972 -16.305 -12.735 1.00 91.69 102 GLU A C 1
ATOM 842 O O . GLU A 1 102 ? -19.329 -15.822 -13.672 1.00 91.69 102 GLU A O 1
ATOM 847 N N . ALA A 1 103 ? -21.300 -16.181 -12.657 1.00 91.25 103 ALA A N 1
ATOM 848 C CA . ALA A 1 103 ? -22.094 -15.505 -13.682 1.00 91.25 103 ALA A CA 1
ATOM 849 C C . ALA A 1 103 ? -21.734 -14.014 -13.795 1.00 91.25 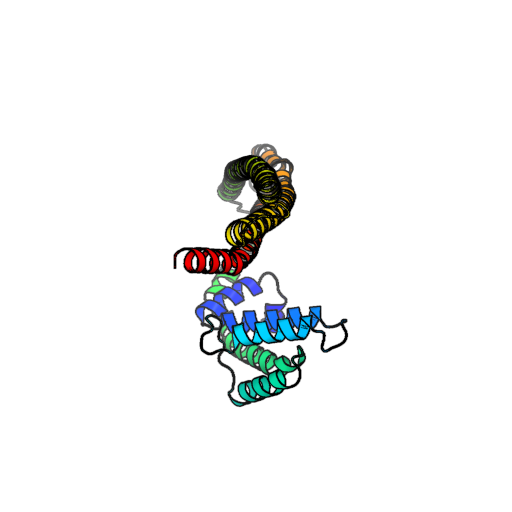103 ALA A C 1
ATOM 851 O O . ALA A 1 103 ? -21.594 -13.477 -14.896 1.00 91.25 103 ALA A O 1
ATOM 852 N N . ALA A 1 104 ? -21.512 -13.348 -12.658 1.00 94.31 104 ALA A N 1
ATOM 853 C CA . ALA A 1 104 ? -21.111 -11.948 -12.624 1.00 94.31 104 ALA A CA 1
ATOM 854 C C . ALA A 1 104 ? -19.688 -11.735 -13.157 1.00 94.31 104 ALA A C 1
ATOM 856 O O . ALA A 1 104 ? -19.434 -10.786 -13.900 1.00 94.31 104 ALA A O 1
ATOM 857 N N . GLN A 1 105 ? -18.758 -12.629 -12.824 1.00 95.06 105 GLN A N 1
ATOM 858 C CA . GLN A 1 105 ? -17.386 -12.605 -13.314 1.00 95.06 105 GLN A CA 1
ATOM 859 C C . GLN A 1 105 ? -17.346 -12.849 -14.822 1.00 95.06 105 GLN A C 1
ATOM 861 O O . GLN A 1 105 ? -16.600 -12.170 -15.533 1.00 95.06 105 GLN A O 1
ATOM 866 N N . ARG A 1 106 ? -18.176 -13.769 -15.328 1.00 95.00 106 ARG A N 1
ATOM 867 C CA . ARG A 1 106 ? -18.319 -14.002 -16.764 1.00 95.00 106 ARG A CA 1
ATOM 868 C C . ARG A 1 106 ? -18.860 -12.767 -17.477 1.00 95.00 106 ARG A C 1
ATOM 870 O O . ARG A 1 106 ? -18.271 -12.345 -18.466 1.00 95.00 106 ARG A O 1
ATOM 877 N N . TYR A 1 107 ? -19.900 -12.146 -16.928 1.00 95.38 107 TYR A N 1
ATOM 878 C CA . TYR A 1 107 ? -20.440 -10.898 -17.458 1.00 95.38 107 TYR A CA 1
ATOM 879 C C . TYR A 1 107 ? -19.378 -9.789 -17.505 1.00 95.38 107 TYR A C 1
ATOM 881 O O . TYR A 1 107 ? -19.206 -9.134 -18.531 1.00 95.38 107 TYR A O 1
ATOM 889 N N . ALA A 1 108 ? -18.611 -9.605 -16.425 1.00 95.56 108 ALA A N 1
ATOM 890 C CA . ALA A 1 108 ? -17.528 -8.626 -16.391 1.00 95.56 108 ALA A CA 1
ATOM 891 C C . ALA A 1 108 ? -16.452 -8.914 -17.450 1.00 95.56 108 ALA A C 1
ATOM 893 O O . ALA A 1 108 ? -15.982 -7.989 -18.113 1.00 95.56 108 ALA A O 1
ATOM 894 N N . PHE A 1 109 ? -16.100 -10.187 -17.657 1.00 95.50 109 PHE A N 1
ATOM 895 C CA . PHE A 1 109 ? -15.188 -10.592 -18.725 1.00 95.50 109 PHE A CA 1
ATOM 896 C C . PHE A 1 109 ? -15.742 -10.230 -20.106 1.00 95.50 109 PHE A C 1
ATOM 898 O O . PHE A 1 109 ? -15.023 -9.645 -20.909 1.00 95.50 109 PHE A O 1
ATOM 905 N N . ASP A 1 110 ? -17.016 -10.517 -20.372 1.00 94.81 110 ASP A N 1
ATOM 906 C CA . ASP A 1 110 ? -17.643 -10.227 -21.663 1.00 94.81 110 ASP A CA 1
ATOM 907 C C . ASP A 1 110 ? -17.720 -8.705 -21.925 1.00 94.81 110 ASP A C 1
ATOM 909 O O . ASP A 1 110 ? -17.461 -8.253 -23.044 1.00 94.81 110 ASP A O 1
ATOM 913 N N . VAL A 1 111 ? -17.979 -7.886 -20.895 1.00 94.31 111 VAL A N 1
ATOM 914 C CA . VAL A 1 111 ? -17.898 -6.413 -20.989 1.00 94.31 111 VAL A CA 1
ATOM 915 C C . VAL A 1 111 ? -16.481 -5.962 -21.352 1.00 94.31 111 VAL A C 1
ATOM 917 O O . VAL A 1 111 ? -16.302 -5.137 -22.253 1.00 94.31 111 VAL A O 1
ATOM 920 N N . LEU A 1 112 ? -15.461 -6.503 -20.682 1.00 94.62 112 LEU A N 1
ATOM 921 C CA . LEU A 1 112 ? -14.061 -6.181 -20.965 1.00 94.62 112 LEU A CA 1
ATOM 922 C C . LEU A 1 112 ? -13.647 -6.631 -22.371 1.00 94.62 112 LEU A C 1
ATOM 924 O O . LEU A 1 112 ? -12.935 -5.895 -23.052 1.00 94.62 112 LEU A O 1
ATOM 928 N N . ASP A 1 113 ? -14.117 -7.790 -22.831 1.00 93.44 113 ASP A N 1
ATOM 929 C CA . ASP A 1 113 ? -13.790 -8.347 -24.147 1.00 93.44 113 ASP A CA 1
ATOM 930 C C . ASP A 1 113 ? -14.414 -7.513 -25.274 1.00 93.44 113 ASP A C 1
ATOM 932 O O . ASP A 1 113 ? -13.770 -7.191 -26.274 1.00 93.44 113 ASP A O 1
ATOM 936 N N . GLN A 1 114 ? -15.638 -7.020 -25.069 1.00 92.44 114 GLN A N 1
ATOM 937 C CA . GLN A 1 114 ? -16.242 -6.052 -25.982 1.00 92.44 114 GLN A CA 1
ATOM 938 C C . GLN A 1 114 ? -15.425 -4.760 -26.079 1.00 92.44 114 GLN A C 1
ATOM 940 O O . GLN A 1 114 ? -15.231 -4.239 -27.180 1.00 92.44 114 GLN A O 1
ATOM 945 N N . LYS A 1 115 ? -14.923 -4.241 -24.950 1.00 89.25 115 LYS A N 1
ATOM 946 C CA . LYS A 1 115 ? -14.074 -3.037 -24.933 1.00 89.25 115 LYS A CA 1
ATOM 947 C C . LYS A 1 115 ? -12.701 -3.296 -25.545 1.00 89.25 115 LYS A C 1
ATOM 949 O O . LYS A 1 115 ? -12.144 -2.418 -26.201 1.00 89.25 115 LYS A O 1
ATOM 954 N N . MET A 1 116 ? -12.182 -4.508 -25.397 1.00 88.12 116 MET A N 1
ATOM 955 C CA . MET A 1 116 ? -10.888 -4.926 -25.922 1.00 88.12 116 MET A CA 1
ATOM 956 C C . MET A 1 116 ? -10.796 -4.789 -27.451 1.00 88.12 116 MET A C 1
ATOM 958 O O . MET A 1 116 ? -9.729 -4.439 -27.955 1.00 88.12 116 MET A O 1
ATOM 962 N N . LYS A 1 117 ? -11.909 -4.920 -28.188 1.00 86.69 117 LYS A N 1
ATOM 963 C CA . LYS A 1 117 ? -11.946 -4.777 -29.660 1.00 86.69 117 LYS A CA 1
ATOM 964 C C . LYS A 1 117 ? -11.321 -3.478 -30.187 1.00 86.69 117 LYS A C 1
ATOM 966 O O . LYS A 1 117 ? -10.743 -3.481 -31.268 1.00 86.69 117 LYS A O 1
ATOM 971 N N . ASN A 1 118 ? -11.388 -2.390 -29.415 1.00 87.00 118 ASN A N 1
ATOM 972 C CA . ASN A 1 118 ? -10.829 -1.085 -29.792 1.00 87.00 118 ASN A CA 1
ATOM 973 C C . ASN A 1 118 ? -9.507 -0.759 -29.075 1.00 87.00 118 ASN A C 1
ATOM 975 O O . ASN A 1 118 ? -8.948 0.325 -29.260 1.00 87.00 118 ASN A O 1
ATOM 979 N N . PHE A 1 119 ? -8.981 -1.674 -28.256 1.00 90.00 119 PHE A N 1
ATOM 980 C CA . PHE A 1 119 ? -7.762 -1.446 -27.483 1.00 90.00 119 PHE A CA 1
ATOM 981 C C . PHE A 1 119 ? -6.543 -1.217 -28.381 1.00 90.00 119 PHE A C 1
ATOM 983 O O . PHE A 1 119 ? -5.776 -0.287 -28.134 1.00 90.00 119 PHE A O 1
ATOM 990 N N . SER A 1 120 ? -6.397 -1.990 -29.462 1.00 86.00 120 SER A N 1
ATOM 991 C CA . SER A 1 120 ? -5.289 -1.852 -30.421 1.00 86.00 120 SER A CA 1
ATOM 992 C C . SER A 1 120 ? -5.267 -0.494 -31.137 1.00 86.00 120 SER A C 1
ATOM 994 O O . SER A 1 120 ? -4.222 -0.038 -31.595 1.00 86.00 120 SER A O 1
ATOM 996 N N . GLN A 1 121 ? -6.409 0.194 -31.202 1.00 86.75 121 GLN A N 1
ATOM 997 C CA . GLN A 1 121 ? -6.534 1.522 -31.806 1.00 86.75 121 GLN A CA 1
ATOM 998 C C . GLN A 1 121 ? -6.387 2.658 -30.785 1.00 86.75 121 GLN A C 1
ATOM 1000 O O . GLN A 1 121 ? -6.307 3.831 -31.170 1.00 86.75 121 GLN A O 1
ATOM 1005 N N . SER A 1 122 ? -6.345 2.324 -29.494 1.00 90.00 122 SER A N 1
ATOM 1006 C CA . SER A 1 122 ? -6.289 3.296 -28.409 1.00 90.00 122 SER A CA 1
ATOM 1007 C C . SER A 1 122 ? -4.965 4.056 -28.370 1.00 90.00 122 SER A C 1
ATOM 1009 O O . SER A 1 122 ? -3.901 3.523 -28.692 1.00 90.00 122 SER A O 1
ATOM 1011 N N . GLU A 1 123 ? -5.019 5.301 -27.898 1.00 87.88 123 GLU A N 1
ATOM 1012 C CA . GLU A 1 123 ? -3.819 6.103 -27.641 1.00 87.88 123 GLU A CA 1
ATOM 1013 C C . GLU A 1 123 ? -2.878 5.426 -26.636 1.00 87.88 123 GLU A C 1
ATOM 1015 O O . GLU A 1 123 ? -1.661 5.486 -26.793 1.00 87.88 123 GLU A O 1
ATOM 1020 N N . ALA A 1 124 ? -3.413 4.723 -25.633 1.00 86.62 124 ALA A N 1
ATOM 1021 C CA . ALA A 1 124 ? -2.605 3.983 -24.666 1.00 86.62 124 ALA A CA 1
ATOM 1022 C C . ALA A 1 124 ? -1.730 2.923 -25.359 1.00 86.62 124 ALA A C 1
ATOM 1024 O O . ALA A 1 124 ? -0.515 2.880 -25.148 1.00 86.62 124 ALA A O 1
ATOM 1025 N N . TYR A 1 125 ? -2.328 2.119 -26.242 1.00 88.81 125 TYR A N 1
ATOM 1026 C CA . TYR A 1 125 ? -1.617 1.075 -26.975 1.00 88.81 125 TYR A CA 1
ATOM 1027 C C . TYR A 1 125 ? -0.671 1.642 -28.044 1.00 88.81 125 TYR A C 1
ATOM 1029 O O . TYR A 1 125 ? 0.473 1.201 -28.155 1.00 88.81 125 TYR A O 1
ATOM 1037 N N . LYS A 1 126 ? -1.084 2.683 -28.779 1.00 88.44 126 LYS A N 1
ATOM 1038 C CA . LYS A 1 126 ? -0.213 3.385 -29.741 1.00 88.44 126 LYS A CA 1
ATOM 1039 C C . LYS A 1 126 ? 1.024 3.979 -29.068 1.00 88.44 126 LYS A C 1
ATOM 1041 O O . LYS A 1 126 ? 2.129 3.852 -29.594 1.00 88.44 126 LYS A O 1
ATOM 1046 N N . ASN A 1 127 ? 0.863 4.587 -27.894 1.00 86.25 127 ASN A N 1
ATOM 1047 C CA . ASN A 1 127 ? 1.978 5.133 -27.120 1.00 86.25 127 ASN A CA 1
ATOM 1048 C C . ASN A 1 127 ? 2.917 4.036 -26.609 1.00 86.25 127 ASN A C 1
ATOM 1050 O O . ASN A 1 127 ? 4.135 4.219 -26.644 1.00 86.25 127 ASN A O 1
ATOM 1054 N N . PHE A 1 128 ? 2.371 2.892 -26.186 1.00 86.75 128 PHE A N 1
ATOM 1055 C CA . PHE A 1 128 ? 3.162 1.709 -25.854 1.00 86.75 128 PHE A CA 1
ATOM 1056 C C . PHE A 1 128 ? 3.990 1.233 -27.059 1.00 86.75 128 PHE A C 1
ATOM 1058 O O . PHE A 1 128 ? 5.213 1.157 -26.959 1.00 86.75 128 PHE A O 1
ATOM 1065 N N . LEU A 1 129 ? 3.366 1.038 -28.227 1.00 82.81 129 LEU A N 1
ATOM 1066 C CA . LEU A 1 129 ? 4.068 0.626 -29.449 1.00 82.81 129 LEU A CA 1
ATOM 1067 C C . LEU A 1 129 ? 5.119 1.641 -29.907 1.00 82.81 129 LEU A C 1
ATOM 1069 O O . LEU A 1 129 ? 6.184 1.248 -30.371 1.00 82.81 129 LEU A O 1
ATOM 1073 N N . LYS A 1 130 ? 4.853 2.945 -29.779 1.00 82.75 130 LYS A N 1
ATOM 1074 C CA . LYS A 1 130 ? 5.825 3.994 -30.115 1.00 82.75 130 LYS A CA 1
ATOM 1075 C C . LYS A 1 130 ? 7.058 3.926 -29.212 1.00 82.75 130 LYS A C 1
ATOM 1077 O O . LYS A 1 130 ? 8.171 4.111 -29.699 1.00 82.75 130 LYS A O 1
ATOM 1082 N N . ARG A 1 131 ? 6.876 3.645 -27.917 1.00 76.75 131 ARG A N 1
ATOM 1083 C CA . ARG A 1 131 ? 7.985 3.438 -26.972 1.00 76.75 131 ARG A CA 1
ATOM 1084 C C . ARG A 1 131 ? 8.767 2.168 -27.300 1.00 76.75 131 ARG A C 1
ATOM 1086 O O . ARG A 1 131 ? 9.980 2.257 -27.429 1.00 76.75 131 ARG A O 1
ATOM 1093 N N . GLU A 1 132 ? 8.086 1.043 -27.509 1.00 74.31 132 GLU A N 1
ATOM 1094 C CA . GLU A 1 132 ? 8.712 -0.228 -27.908 1.00 74.31 132 GLU A CA 1
ATOM 1095 C C . GLU A 1 132 ? 9.514 -0.067 -29.206 1.00 74.31 132 GLU A C 1
ATOM 1097 O O . GLU A 1 132 ? 10.711 -0.335 -29.241 1.00 74.31 132 GLU A O 1
ATOM 1102 N N . ARG A 1 133 ? 8.902 0.483 -30.263 1.00 67.56 133 ARG A N 1
ATOM 1103 C CA . ARG A 1 133 ? 9.590 0.741 -31.539 1.00 67.56 133 ARG A CA 1
ATOM 1104 C C . ARG A 1 133 ? 10.765 1.699 -31.379 1.00 67.56 133 ARG A C 1
ATOM 1106 O O . ARG A 1 133 ? 11.810 1.452 -31.963 1.00 67.56 133 ARG A O 1
ATOM 1113 N N . SER A 1 134 ? 10.639 2.748 -30.564 1.00 64.75 134 SER A N 1
ATOM 1114 C CA . SER A 1 134 ? 11.765 3.640 -30.267 1.00 64.75 134 SER A CA 1
ATOM 1115 C C . SER A 1 134 ? 12.905 2.925 -29.538 1.00 64.75 134 SER A C 1
ATOM 1117 O O . SER A 1 134 ? 14.056 3.306 -29.736 1.00 64.75 134 SER A O 1
ATOM 1119 N N . LEU A 1 135 ? 12.622 1.924 -28.701 1.00 56.16 135 LEU A N 1
ATOM 1120 C CA . LEU A 1 135 ? 13.647 1.131 -28.021 1.00 56.16 135 LEU A CA 1
ATOM 1121 C C . LEU A 1 135 ? 14.375 0.204 -29.004 1.00 56.16 135 LEU A C 1
ATOM 1123 O O . LEU A 1 135 ? 15.606 0.191 -29.009 1.00 56.16 135 LEU A O 1
ATOM 1127 N N . TYR A 1 136 ? 13.640 -0.493 -29.877 1.00 55.06 136 TYR A N 1
ATOM 1128 C CA . TYR A 1 136 ? 14.228 -1.375 -30.894 1.00 55.06 136 TYR A CA 1
ATOM 1129 C C . TYR A 1 136 ? 14.963 -0.608 -32.001 1.00 55.06 136 TYR A C 1
ATOM 1131 O O . TYR A 1 136 ? 16.039 -1.023 -32.420 1.00 55.06 136 TYR A O 1
ATOM 1139 N N . GLN A 1 137 ? 14.443 0.545 -32.433 1.00 51.41 137 GLN A N 1
ATOM 1140 C CA . GLN A 1 137 ? 15.092 1.380 -33.447 1.00 51.41 137 GLN A CA 1
ATOM 1141 C C . GLN A 1 137 ? 16.407 1.990 -32.927 1.00 51.41 137 GLN A C 1
ATOM 1143 O O . GLN A 1 137 ? 17.420 1.987 -33.624 1.00 51.41 137 GLN A O 1
ATOM 1148 N N . LYS A 1 138 ? 16.441 2.410 -31.653 1.00 52.94 138 LYS A N 1
ATOM 1149 C CA . LYS A 1 138 ? 17.684 2.828 -30.982 1.00 52.94 138 LYS A CA 1
ATOM 1150 C C . LYS A 1 138 ? 18.690 1.681 -30.829 1.00 52.94 138 LYS A C 1
ATOM 1152 O O . LYS A 1 138 ? 19.891 1.915 -30.928 1.00 52.94 138 LYS A O 1
ATOM 1157 N N . GLN A 1 139 ? 18.223 0.446 -30.621 1.00 49.34 139 GLN A N 1
ATOM 1158 C CA . GLN A 1 139 ? 19.092 -0.737 -30.622 1.00 49.34 139 GLN A CA 1
ATOM 1159 C C . GLN A 1 139 ? 19.664 -1.043 -32.015 1.00 49.34 139 GLN A C 1
ATOM 1161 O O . GLN A 1 139 ? 20.840 -1.391 -32.113 1.00 49.34 139 GLN A O 1
ATOM 1166 N N . SER A 1 140 ? 18.878 -0.888 -33.088 1.00 47.59 140 SER A N 1
ATOM 1167 C CA . SER A 1 140 ? 19.334 -1.169 -34.457 1.00 47.59 140 SER A CA 1
ATOM 1168 C C . SER A 1 140 ? 20.289 -0.114 -35.016 1.00 47.59 140 SER A C 1
ATOM 1170 O O . SER A 1 140 ? 21.176 -0.450 -35.795 1.00 47.59 140 SER A O 1
ATOM 1172 N N . GLU A 1 141 ? 20.141 1.152 -34.619 1.00 50.91 141 GLU A N 1
ATOM 1173 C CA . GLU A 1 141 ? 20.933 2.256 -35.180 1.00 50.91 141 GLU A CA 1
ATOM 1174 C C . GLU A 1 141 ? 22.278 2.475 -34.462 1.00 50.91 141 GLU A C 1
ATOM 1176 O O . GLU A 1 141 ? 23.093 3.254 -34.950 1.00 50.91 141 GLU A O 1
ATOM 1181 N N . ARG A 1 142 ? 22.540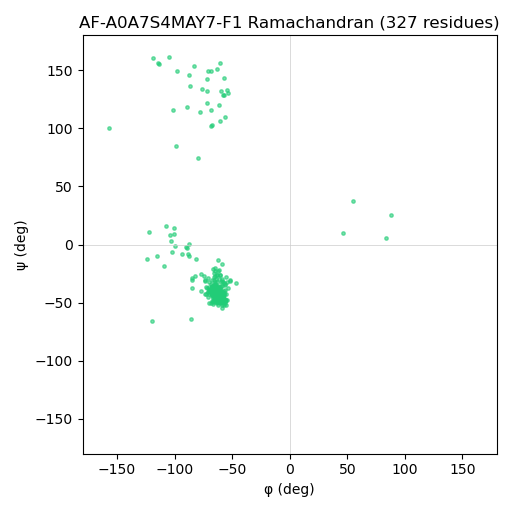 1.820 -33.312 1.00 53.81 142 ARG A N 1
ATOM 1182 C CA . ARG A 1 142 ? 23.719 2.039 -32.429 1.00 53.81 142 ARG A CA 1
ATOM 1183 C C . ARG A 1 142 ? 24.037 3.517 -32.123 1.00 53.81 142 ARG A C 1
ATOM 1185 O O . ARG A 1 142 ? 25.071 3.813 -31.525 1.00 53.81 142 ARG A O 1
ATOM 1192 N N . GLN A 1 143 ? 23.157 4.453 -32.477 1.00 50.22 143 GLN A N 1
ATOM 1193 C CA . GLN A 1 143 ? 23.207 5.849 -32.074 1.00 50.22 143 GLN A CA 1
ATOM 1194 C C . GLN A 1 143 ? 22.655 5.940 -30.656 1.00 50.22 143 GLN A C 1
ATOM 1196 O O . GLN A 1 143 ? 21.522 6.349 -30.414 1.00 50.22 143 GLN A O 1
ATOM 1201 N N . PHE A 1 144 ? 23.462 5.496 -29.699 1.00 57.72 144 PHE A N 1
ATOM 1202 C CA . PHE A 1 144 ? 23.191 5.772 -28.302 1.00 57.72 144 PHE A CA 1
ATOM 1203 C C . PHE A 1 144 ? 23.624 7.202 -28.013 1.00 57.72 144 PHE A C 1
ATOM 1205 O O . PHE A 1 144 ? 24.801 7.550 -28.105 1.00 57.72 144 PHE A O 1
ATOM 1212 N N . ASP A 1 145 ? 22.641 8.040 -27.701 1.00 65.00 145 ASP A N 1
ATOM 1213 C CA . ASP A 1 145 ? 22.890 9.400 -27.262 1.00 65.00 145 ASP A CA 1
ATOM 1214 C C . ASP A 1 145 ? 23.544 9.323 -25.878 1.00 65.00 145 ASP A C 1
ATOM 1216 O O . ASP A 1 145 ? 22.926 8.852 -24.921 1.00 65.00 145 ASP A O 1
ATOM 1220 N N . ILE A 1 146 ? 24.797 9.770 -25.757 1.00 72.50 146 ILE A N 1
ATOM 1221 C CA . ILE A 1 146 ? 25.491 9.929 -24.467 1.00 72.50 146 ILE A CA 1
ATOM 1222 C C . ILE A 1 146 ? 24.578 10.642 -23.455 1.00 72.50 146 ILE A C 1
ATOM 1224 O O . ILE A 1 146 ? 24.566 10.278 -22.278 1.00 72.50 146 ILE A O 1
ATOM 1228 N N . LYS A 1 147 ? 23.724 11.564 -23.923 1.00 78.12 147 LYS A N 1
ATOM 1229 C CA . LYS A 1 147 ? 22.736 12.261 -23.091 1.00 78.12 147 LYS A CA 1
ATOM 1230 C C . LYS A 1 147 ? 21.736 11.322 -22.418 1.00 78.12 147 LYS A C 1
ATOM 1232 O O . LYS A 1 147 ? 21.277 11.612 -21.317 1.00 78.12 147 LYS A O 1
ATOM 1237 N N . GLU A 1 148 ? 21.375 10.203 -23.044 1.00 81.56 148 GLU A N 1
ATOM 1238 C CA . GLU A 1 148 ? 20.467 9.213 -22.457 1.00 81.56 148 GLU A CA 1
ATOM 1239 C C . GLU A 1 148 ? 21.133 8.469 -21.293 1.00 81.56 148 GLU A C 1
ATOM 1241 O O . GLU A 1 148 ? 20.528 8.298 -20.233 1.00 81.56 148 GLU A O 1
ATOM 1246 N N . ILE A 1 149 ? 22.402 8.092 -21.451 1.00 82.12 149 ILE A N 1
ATOM 1247 C CA . ILE A 1 149 ? 23.192 7.480 -20.377 1.00 82.12 149 ILE A CA 1
ATOM 1248 C C . ILE A 1 149 ? 23.390 8.482 -19.228 1.00 82.12 149 ILE A C 1
ATOM 1250 O O . ILE A 1 149 ? 23.154 8.148 -18.065 1.00 82.12 149 ILE A O 1
ATOM 1254 N N . GLU A 1 150 ? 23.743 9.732 -19.538 1.00 84.06 150 GLU A N 1
ATOM 1255 C CA . GLU A 1 150 ? 23.870 10.815 -18.555 1.00 84.06 150 GLU A CA 1
ATOM 1256 C C . GLU A 1 150 ? 22.559 11.082 -17.803 1.00 84.06 150 GLU A C 1
ATOM 1258 O O . GLU A 1 150 ? 22.567 11.243 -16.580 1.00 84.06 150 GLU A O 1
ATOM 1263 N N . MET A 1 151 ? 21.419 11.069 -18.501 1.00 87.56 151 MET A N 1
ATOM 1264 C CA . MET A 1 151 ? 20.094 11.186 -17.889 1.00 87.56 151 MET A CA 1
ATOM 1265 C C . MET A 1 151 ? 19.837 10.045 -16.897 1.00 87.56 151 MET A C 1
ATOM 1267 O O . MET A 1 151 ? 19.348 10.294 -15.793 1.00 87.56 151 MET A O 1
ATOM 1271 N N . HIS A 1 152 ? 20.180 8.802 -17.245 1.00 86.19 152 HIS A N 1
ATOM 1272 C CA . HIS A 1 152 ? 20.027 7.669 -16.333 1.00 86.19 152 HIS A CA 1
ATOM 1273 C C . HIS A 1 152 ? 20.968 7.746 -15.125 1.00 86.19 152 HIS A C 1
ATOM 1275 O O . HIS A 1 152 ? 20.538 7.425 -14.018 1.00 86.19 152 HIS A O 1
ATOM 1281 N N . PHE A 1 153 ? 22.201 8.234 -15.286 1.00 88.56 153 PHE A N 1
ATOM 1282 C CA . PHE A 1 153 ? 23.089 8.515 -14.151 1.00 88.56 153 PHE A CA 1
ATOM 1283 C C . PHE A 1 153 ? 22.546 9.609 -13.239 1.00 88.56 153 PHE A C 1
ATOM 1285 O O . PHE A 1 153 ? 22.641 9.499 -12.015 1.00 88.56 153 PHE A O 1
ATOM 1292 N N . LYS A 1 154 ? 21.973 10.668 -13.819 1.00 89.88 154 LYS A N 1
ATOM 1293 C CA . LYS A 1 154 ? 21.309 11.719 -13.050 1.00 89.88 154 LYS A CA 1
ATOM 1294 C C . LYS A 1 154 ? 20.157 11.136 -12.231 1.00 89.88 154 LYS A C 1
ATOM 1296 O O . LYS A 1 154 ? 20.114 11.375 -11.031 1.00 89.88 154 LYS A O 1
ATOM 1301 N N . ARG A 1 155 ? 19.305 10.302 -12.838 1.00 87.81 155 ARG A N 1
ATOM 1302 C CA . ARG A 1 155 ? 18.210 9.610 -12.133 1.00 87.81 155 ARG A CA 1
ATOM 1303 C C . ARG A 1 155 ? 18.705 8.741 -10.978 1.00 87.81 155 ARG A C 1
ATOM 1305 O O . ARG A 1 155 ? 18.163 8.861 -9.888 1.00 87.81 155 ARG A O 1
ATOM 1312 N N . VAL A 1 156 ? 19.760 7.947 -11.175 1.00 88.19 156 VAL A N 1
ATOM 1313 C CA . VAL A 1 156 ? 20.357 7.132 -10.097 1.00 88.19 156 VAL A CA 1
ATOM 1314 C C . VAL A 1 156 ? 20.871 8.014 -8.952 1.00 88.19 156 VAL A C 1
ATOM 1316 O O . VAL A 1 156 ? 20.649 7.706 -7.783 1.00 88.19 156 VAL A O 1
ATOM 1319 N N . ASN A 1 157 ? 21.532 9.132 -9.266 1.00 88.44 157 ASN A N 1
ATOM 1320 C CA . ASN A 1 157 ? 22.013 10.080 -8.255 1.00 88.44 157 ASN A CA 1
ATOM 1321 C C . ASN A 1 157 ? 20.875 10.772 -7.497 1.00 88.44 157 ASN A C 1
ATOM 1323 O O . ASN A 1 157 ? 20.966 10.956 -6.284 1.00 88.44 157 ASN A O 1
ATOM 1327 N N . ASP A 1 158 ? 19.821 11.177 -8.199 1.00 88.81 158 ASP A N 1
ATOM 1328 C CA . ASP A 1 158 ? 18.660 11.808 -7.579 1.00 88.81 158 ASP A CA 1
ATOM 1329 C C . ASP A 1 158 ? 17.918 10.790 -6.695 1.00 88.81 158 ASP A C 1
ATOM 1331 O O . ASP A 1 158 ? 17.624 11.089 -5.537 1.00 88.81 158 ASP A O 1
ATOM 1335 N N . ALA A 1 159 ? 17.744 9.550 -7.169 1.00 87.19 159 ALA A N 1
ATOM 1336 C CA . ALA A 1 159 ? 17.204 8.445 -6.379 1.00 87.19 159 ALA A CA 1
ATOM 1337 C C . ALA A 1 159 ? 18.031 8.195 -5.109 1.00 87.19 159 ALA A C 1
ATOM 1339 O O . ALA A 1 159 ? 17.459 8.070 -4.031 1.00 87.19 159 ALA A O 1
ATOM 1340 N N . HIS A 1 160 ? 19.366 8.215 -5.193 1.00 89.38 160 HIS A N 1
ATOM 1341 C CA . HIS A 1 160 ? 20.241 8.081 -4.023 1.00 89.38 160 HIS A CA 1
ATOM 1342 C C . HIS A 1 160 ? 19.949 9.130 -2.947 1.00 89.38 160 HIS A C 1
ATOM 1344 O O . HIS A 1 160 ? 19.794 8.798 -1.771 1.00 89.38 160 HIS A O 1
ATOM 1350 N N . LYS A 1 161 ? 19.858 10.404 -3.348 1.00 91.31 161 LYS A N 1
ATOM 1351 C CA . LYS A 1 161 ? 19.587 11.514 -2.425 1.00 91.31 161 LYS A CA 1
ATOM 1352 C C . LYS A 1 161 ? 18.215 11.366 -1.781 1.00 91.31 161 LYS A C 1
ATOM 1354 O O . LYS A 1 161 ? 18.106 11.460 -0.562 1.00 91.31 161 LYS A O 1
ATOM 1359 N N . HIS A 1 162 ? 17.184 11.125 -2.589 1.00 89.19 162 HIS A N 1
ATOM 1360 C CA . HIS A 1 162 ? 15.813 11.024 -2.101 1.00 89.19 162 HIS A CA 1
ATOM 1361 C C . HIS A 1 162 ? 15.614 9.814 -1.193 1.00 89.19 162 HIS A C 1
ATOM 1363 O O . HIS A 1 162 ? 15.050 9.962 -0.113 1.00 89.19 162 HIS A O 1
ATOM 1369 N N . LEU A 1 163 ? 16.144 8.648 -1.566 1.00 89.69 163 LEU A N 1
ATOM 1370 C CA . LEU A 1 163 ? 16.066 7.452 -0.732 1.00 89.69 163 LEU A CA 1
ATOM 1371 C C . LEU A 1 163 ? 16.788 7.623 0.597 1.00 89.69 163 LEU A C 1
ATOM 1373 O O . LEU A 1 163 ? 16.272 7.197 1.623 1.00 89.69 163 LEU A O 1
ATOM 1377 N N . LYS A 1 164 ? 17.941 8.297 0.610 1.00 91.88 164 LYS A N 1
ATOM 1378 C CA . LYS A 1 164 ? 18.650 8.595 1.856 1.00 91.88 164 LYS A CA 1
ATOM 1379 C C . LYS A 1 164 ? 17.826 9.492 2.785 1.00 91.88 164 LYS A C 1
ATOM 1381 O O . LYS A 1 164 ? 17.787 9.237 3.987 1.00 91.8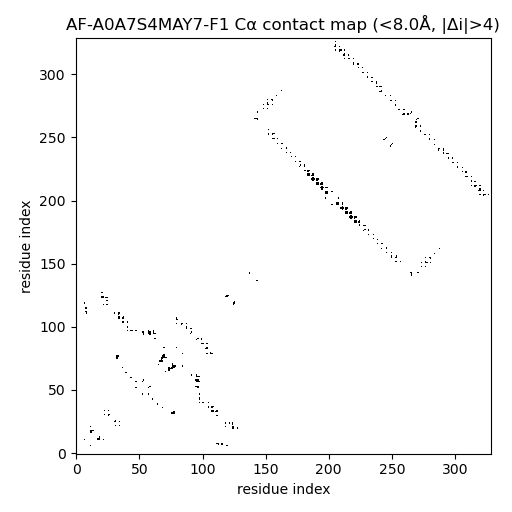8 164 LYS A O 1
ATOM 1386 N N . ILE A 1 165 ? 17.161 10.514 2.239 1.00 91.56 165 ILE A N 1
ATOM 1387 C CA . ILE A 1 165 ? 16.261 11.390 3.007 1.00 91.56 165 ILE A CA 1
ATOM 1388 C C . ILE A 1 165 ? 15.094 10.579 3.570 1.00 91.56 165 ILE A C 1
ATOM 1390 O O . ILE A 1 165 ? 14.876 10.599 4.776 1.00 91.56 165 ILE A O 1
ATOM 1394 N N . ILE A 1 166 ? 14.399 9.818 2.720 1.00 89.06 166 ILE A N 1
ATOM 1395 C CA . ILE A 1 166 ? 13.265 8.972 3.119 1.00 89.06 166 ILE A CA 1
ATOM 1396 C C . ILE A 1 166 ? 13.683 8.004 4.231 1.00 89.06 166 ILE A C 1
ATOM 1398 O O . ILE A 1 166 ? 13.016 7.930 5.258 1.00 89.06 166 ILE A O 1
ATOM 1402 N N . SER A 1 167 ? 14.817 7.320 4.065 1.00 91.06 167 SER A N 1
ATOM 1403 C CA . SER A 1 167 ? 15.324 6.362 5.050 1.00 91.06 167 SER A CA 1
ATOM 1404 C C . SER A 1 167 ? 15.623 7.019 6.396 1.00 91.06 167 SER A C 1
ATOM 1406 O O . SER A 1 167 ? 15.265 6.487 7.442 1.00 91.06 167 SER A O 1
ATOM 1408 N N . THR A 1 168 ? 16.233 8.207 6.369 1.00 93.06 168 THR A N 1
ATOM 1409 C CA . THR A 1 168 ? 16.557 8.975 7.580 1.00 93.06 168 THR A CA 1
ATOM 1410 C C . THR A 1 168 ? 15.290 9.442 8.298 1.00 93.06 168 THR A C 1
ATOM 1412 O O . THR A 1 168 ? 15.184 9.309 9.514 1.00 93.06 168 THR A O 1
ATOM 1415 N N . GLU A 1 169 ? 14.311 9.964 7.558 1.00 92.81 169 GLU A N 1
ATOM 1416 C CA . GLU A 1 169 ? 13.039 10.427 8.122 1.00 92.81 169 GLU A CA 1
ATOM 1417 C C . GLU A 1 169 ? 12.237 9.278 8.744 1.00 92.81 169 GLU A C 1
ATOM 1419 O O . GLU A 1 169 ? 11.729 9.415 9.858 1.00 92.81 169 GLU A O 1
ATOM 1424 N N . ILE A 1 170 ? 12.175 8.119 8.077 1.00 91.69 170 ILE A N 1
ATOM 1425 C CA . ILE A 1 170 ? 11.505 6.929 8.621 1.00 91.69 170 ILE A CA 1
ATOM 1426 C C . ILE A 1 170 ? 12.212 6.461 9.896 1.00 91.69 170 ILE A C 1
ATOM 1428 O O . ILE A 1 170 ? 11.547 6.246 10.908 1.00 91.69 170 ILE A O 1
ATOM 1432 N N . ALA A 1 171 ? 13.544 6.367 9.896 1.00 91.75 171 ALA A N 1
ATOM 1433 C CA . ALA A 1 171 ? 14.306 5.969 11.080 1.00 91.75 171 ALA A CA 1
ATOM 1434 C C . ALA A 1 171 ? 14.085 6.928 12.267 1.00 91.75 171 ALA A C 1
ATOM 1436 O O . ALA A 1 171 ? 13.856 6.489 13.397 1.00 91.75 171 ALA A O 1
ATOM 1437 N N . ASN A 1 172 ? 14.070 8.240 12.011 1.00 93.12 172 ASN A N 1
ATOM 1438 C CA . ASN A 1 172 ? 13.773 9.249 13.029 1.00 93.12 172 ASN A CA 1
ATOM 1439 C C . ASN A 1 172 ? 12.355 9.090 13.593 1.00 93.12 172 ASN A C 1
ATOM 1441 O O . ASN A 1 172 ? 12.156 9.178 14.806 1.00 93.12 172 ASN A O 1
ATOM 1445 N N . LYS A 1 173 ? 11.365 8.827 12.729 1.00 92.44 173 LYS A N 1
ATOM 1446 C CA . LYS A 1 173 ? 9.981 8.578 13.152 1.00 92.44 173 LYS A CA 1
ATOM 1447 C C . LYS A 1 173 ? 9.847 7.307 13.982 1.00 92.44 173 LYS A C 1
ATOM 1449 O O . LYS A 1 173 ? 9.193 7.351 15.018 1.00 92.44 173 LYS A O 1
ATOM 1454 N N . LEU A 1 174 ? 10.499 6.217 13.589 1.00 92.38 174 LEU A N 1
ATOM 1455 C CA . LEU A 1 174 ? 10.509 4.970 14.358 1.00 92.38 174 LEU A CA 1
ATOM 1456 C C . LEU A 1 174 ? 11.121 5.162 15.751 1.00 92.38 174 LEU A C 1
ATOM 1458 O O . LEU A 1 174 ? 10.565 4.688 16.740 1.00 92.38 174 LEU A O 1
ATOM 1462 N N . SER A 1 175 ? 12.220 5.913 15.842 1.00 91.62 175 SER A N 1
ATOM 1463 C CA . SER A 1 175 ? 12.847 6.262 17.121 1.0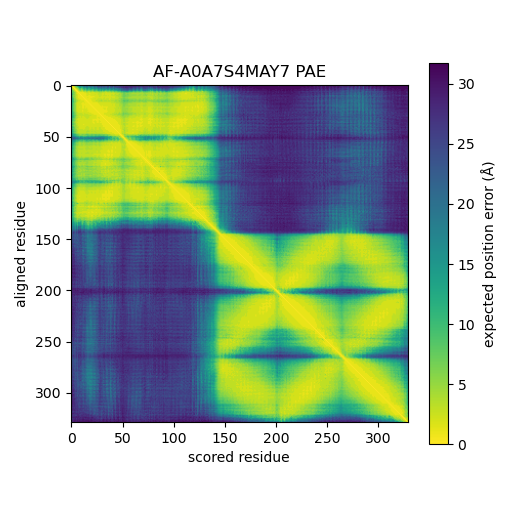0 91.62 175 SER A CA 1
ATOM 1464 C C . SER A 1 175 ? 11.908 7.080 18.019 1.00 91.62 175 SER A C 1
ATOM 1466 O O . SER A 1 175 ? 11.735 6.764 19.197 1.00 91.62 175 SER A O 1
ATOM 1468 N N . ALA A 1 176 ? 11.225 8.085 17.460 1.00 92.25 176 ALA A N 1
ATOM 1469 C CA . ALA A 1 176 ? 10.236 8.872 18.199 1.00 92.25 176 ALA A CA 1
ATOM 1470 C C . ALA A 1 176 ? 9.045 8.018 18.676 1.00 92.25 176 ALA A C 1
ATOM 1472 O O . ALA A 1 176 ? 8.610 8.155 19.821 1.00 92.25 176 ALA A O 1
ATOM 1473 N N . ASN A 1 177 ? 8.555 7.103 17.837 1.00 90.44 177 ASN A N 1
ATOM 1474 C CA . ASN A 1 177 ? 7.475 6.186 18.200 1.00 90.44 177 ASN A CA 1
ATOM 1475 C C . ASN A 1 177 ? 7.896 5.221 19.318 1.00 90.44 177 ASN A C 1
ATOM 1477 O O . ASN A 1 177 ? 7.105 4.936 20.208 1.00 90.44 177 ASN A O 1
ATOM 1481 N N . ALA A 1 178 ? 9.147 4.751 19.345 1.00 90.00 178 ALA A N 1
ATOM 1482 C CA . ALA A 1 178 ? 9.629 3.902 20.438 1.00 90.00 178 ALA A CA 1
ATOM 1483 C C . ALA A 1 178 ? 9.532 4.601 21.810 1.00 90.00 178 ALA A C 1
ATOM 1485 O O . ALA A 1 178 ? 9.195 3.970 22.813 1.00 90.00 178 ALA A O 1
ATOM 1486 N N . VAL A 1 179 ? 9.760 5.918 21.856 1.00 90.94 179 VAL A N 1
ATOM 1487 C CA . VAL A 1 179 ? 9.542 6.724 23.069 1.00 90.94 179 VAL A CA 1
ATOM 1488 C C . VAL A 1 179 ? 8.051 6.814 23.408 1.00 90.94 179 VAL A C 1
ATOM 1490 O O . VAL A 1 179 ? 7.681 6.652 24.571 1.00 90.94 179 VAL A O 1
ATOM 1493 N N . ALA A 1 180 ? 7.187 7.031 22.412 1.00 89.00 180 ALA A N 1
ATOM 1494 C CA . ALA A 1 180 ? 5.736 7.085 22.607 1.00 89.00 180 ALA A CA 1
ATOM 1495 C C . ALA A 1 180 ? 5.169 5.765 23.162 1.00 89.00 180 ALA A C 1
ATOM 1497 O O . ALA A 1 180 ? 4.402 5.787 24.122 1.00 89.00 180 ALA A O 1
ATOM 1498 N N . VAL A 1 181 ? 5.629 4.626 22.640 1.00 90.94 181 VAL A N 1
ATOM 1499 C CA . VAL A 1 181 ? 5.305 3.276 23.124 1.00 90.94 181 VAL A CA 1
ATOM 1500 C C . VAL A 1 181 ? 5.651 3.109 24.606 1.00 90.94 181 VAL A C 1
ATOM 1502 O O . VAL A 1 181 ? 4.818 2.658 25.390 1.00 90.94 181 VAL A O 1
ATOM 1505 N N . ASN A 1 182 ? 6.854 3.514 25.020 1.00 90.00 182 ASN A N 1
ATOM 1506 C CA . ASN A 1 182 ? 7.261 3.430 26.426 1.00 90.00 182 ASN A CA 1
ATOM 1507 C C . ASN A 1 182 ? 6.400 4.330 27.326 1.00 90.00 182 ASN A C 1
ATOM 1509 O O . ASN A 1 182 ? 6.053 3.943 28.442 1.00 90.00 182 ASN A O 1
ATOM 1513 N N . ASN A 1 183 ? 6.013 5.510 26.833 1.00 92.50 183 ASN A N 1
ATOM 1514 C CA . ASN A 1 183 ? 5.122 6.414 27.557 1.00 92.50 183 ASN A CA 1
ATOM 1515 C C . ASN A 1 183 ? 3.708 5.830 27.706 1.00 92.50 183 ASN A C 1
ATOM 1517 O O . ASN A 1 183 ? 3.118 5.958 28.777 1.00 92.50 183 ASN A O 1
ATOM 1521 N N . LEU A 1 184 ? 3.172 5.176 26.666 1.00 91.50 184 LEU A N 1
ATOM 1522 C CA . LEU A 1 184 ? 1.880 4.483 26.724 1.00 91.50 184 LEU A CA 1
ATOM 1523 C C . LEU A 1 184 ? 1.888 3.380 27.782 1.00 91.50 184 LEU A C 1
ATOM 1525 O O . LEU A 1 184 ? 0.955 3.303 28.581 1.00 91.50 184 LEU A O 1
ATOM 1529 N N . HIS A 1 185 ? 2.953 2.578 27.816 1.00 94.12 185 HIS A N 1
ATOM 1530 C CA . HIS A 1 185 ? 3.122 1.520 28.807 1.00 94.12 185 HIS A CA 1
ATOM 1531 C C . HIS A 1 185 ? 3.115 2.076 30.235 1.00 94.12 185 HIS A C 1
ATOM 1533 O O . HIS A 1 185 ? 2.277 1.698 31.052 1.00 94.12 185 HIS A O 1
ATOM 1539 N N . ALA A 1 186 ? 3.991 3.048 30.511 1.00 94.69 186 ALA A N 1
ATOM 1540 C CA . ALA A 1 186 ? 4.103 3.660 31.832 1.00 94.69 186 ALA A CA 1
ATOM 1541 C C . ALA A 1 186 ? 2.782 4.309 32.277 1.00 94.69 186 ALA A C 1
ATOM 1543 O O . ALA A 1 186 ? 2.390 4.215 33.439 1.00 94.69 186 ALA A O 1
ATOM 1544 N N . LEU A 1 187 ? 2.064 4.958 31.357 1.00 95.31 187 LEU A N 1
ATOM 1545 C CA . LEU A 1 187 ? 0.776 5.569 31.660 1.00 95.31 187 LEU A CA 1
ATOM 1546 C C . LEU A 1 187 ? -0.293 4.512 31.981 1.00 95.31 187 LEU A C 1
ATOM 1548 O O . LEU A 1 187 ? -1.069 4.699 32.919 1.00 95.31 187 LEU A O 1
ATOM 1552 N N . ALA A 1 188 ? -0.307 3.391 31.257 1.00 96.88 188 ALA A N 1
ATOM 1553 C CA . ALA A 1 188 ? -1.211 2.279 31.532 1.00 96.88 188 ALA A CA 1
ATOM 1554 C C . ALA A 1 188 ? -0.973 1.662 32.920 1.00 96.88 188 ALA A C 1
ATOM 1556 O O . ALA A 1 188 ? -1.936 1.376 33.639 1.00 96.88 188 ALA A O 1
ATOM 1557 N N . GLU A 1 189 ? 0.289 1.508 33.331 1.00 97.31 189 GLU A N 1
ATOM 1558 C CA . GLU A 1 189 ? 0.641 1.061 34.683 1.00 97.31 189 GLU A CA 1
ATOM 1559 C C . GLU A 1 189 ? 0.102 2.032 35.738 1.00 97.31 189 GLU A C 1
ATOM 1561 O O . GLU A 1 189 ? -0.608 1.610 36.649 1.00 97.31 189 GLU A O 1
ATOM 1566 N N . ARG A 1 190 ? 0.317 3.345 35.568 1.00 96.94 190 ARG A N 1
ATOM 1567 C CA . ARG A 1 190 ? -0.197 4.362 36.507 1.00 96.94 190 ARG A CA 1
ATOM 1568 C C . ARG A 1 190 ? -1.718 4.373 36.610 1.00 96.94 190 ARG A C 1
ATOM 1570 O O . ARG A 1 190 ? -2.247 4.511 37.711 1.00 96.94 190 ARG A O 1
ATOM 1577 N N . PHE A 1 191 ? -2.429 4.211 35.495 1.00 96.00 191 PHE A N 1
ATOM 1578 C CA . PHE A 1 191 ? -3.889 4.095 35.515 1.00 96.00 191 PHE A CA 1
ATOM 1579 C C . PHE A 1 191 ? -4.360 2.840 36.257 1.00 96.00 191 PHE A C 1
ATOM 1581 O O . PHE A 1 191 ? -5.351 2.899 36.986 1.00 96.00 191 PHE A O 1
ATOM 1588 N N . THR A 1 192 ? -3.637 1.729 36.109 1.00 96.06 192 THR A N 1
ATOM 1589 C CA . THR A 1 192 ? -3.936 0.471 36.805 1.00 96.06 192 THR A CA 1
ATOM 1590 C C . THR A 1 192 ? -3.682 0.602 38.306 1.00 96.06 192 THR A C 1
ATOM 1592 O O . THR A 1 192 ? -4.585 0.336 39.096 1.00 96.06 192 THR A O 1
ATOM 1595 N N . GLU A 1 193 ? -2.507 1.102 38.700 1.00 95.69 193 GLU A N 1
ATOM 1596 C CA . GLU A 1 193 ? -2.136 1.357 40.099 1.00 95.69 193 GLU A CA 1
ATOM 1597 C C . GLU A 1 193 ? -3.142 2.283 40.787 1.00 95.69 193 GLU A C 1
ATOM 1599 O O . GLU A 1 193 ? -3.633 1.990 41.880 1.00 95.69 193 GLU A O 1
ATOM 1604 N N . TYR A 1 194 ? -3.487 3.399 40.134 1.00 95.69 194 TYR A N 1
ATOM 1605 C CA . TYR A 1 194 ? -4.445 4.344 40.689 1.00 95.69 194 TYR A CA 1
ATOM 1606 C C . TYR A 1 194 ? -5.835 3.718 40.808 1.00 95.69 194 TYR A C 1
ATOM 1608 O O . TYR A 1 194 ? -6.465 3.843 41.859 1.00 95.69 194 TYR A O 1
ATOM 1616 N N . SER A 1 195 ? -6.281 2.974 39.789 1.00 94.38 195 SER A N 1
ATOM 1617 C CA . SER A 1 195 ? -7.543 2.236 39.851 1.00 94.38 195 SER A CA 1
ATOM 1618 C C . SER A 1 195 ? -7.596 1.255 41.019 1.00 94.38 195 SER A C 1
ATOM 1620 O O . SER A 1 195 ? -8.655 1.120 41.629 1.00 94.38 195 SER A O 1
ATOM 1622 N N . ASP A 1 196 ? -6.517 0.523 41.282 1.00 92.94 196 ASP A N 1
ATOM 1623 C CA . ASP A 1 196 ? -6.478 -0.443 42.375 1.00 92.94 196 ASP A CA 1
ATOM 1624 C C . ASP A 1 196 ? -6.483 0.268 43.732 1.00 92.94 196 ASP A C 1
ATOM 1626 O O . ASP A 1 196 ? -7.173 -0.168 44.651 1.00 92.94 196 ASP A O 1
ATOM 1630 N N . SER A 1 197 ? -5.810 1.420 43.841 1.00 92.50 197 SER A N 1
ATOM 1631 C CA . SER A 1 197 ? -5.770 2.204 45.083 1.00 92.50 197 SER A CA 1
ATOM 1632 C C . SER A 1 197 ? -7.142 2.734 45.521 1.00 92.50 197 SER A C 1
ATOM 1634 O O . SER A 1 197 ? -7.435 2.775 46.720 1.00 92.50 197 SER A O 1
ATOM 1636 N N . ILE A 1 198 ? -7.993 3.104 44.556 1.00 90.62 198 ILE A N 1
ATOM 1637 C CA . ILE A 1 198 ? -9.335 3.637 44.820 1.00 90.62 198 ILE A CA 1
ATOM 1638 C C . ILE A 1 198 ? -10.403 2.545 44.933 1.00 90.62 198 ILE A C 1
ATOM 1640 O O . ILE A 1 198 ? -11.530 2.860 45.288 1.00 90.62 198 ILE A O 1
ATOM 1644 N N . ARG A 1 199 ? -10.094 1.276 44.637 1.00 82.06 199 ARG A N 1
ATOM 1645 C CA . ARG A 1 199 ? -11.049 0.161 44.721 1.00 82.06 199 ARG A CA 1
ATOM 1646 C C . ARG A 1 199 ? -10.847 -0.600 46.033 1.00 82.06 199 ARG A C 1
ATOM 1648 O O . ARG A 1 199 ? -10.146 -1.605 46.080 1.00 82.06 199 ARG A O 1
ATOM 1655 N N . GLN A 1 200 ? -11.470 -0.117 47.104 1.00 79.38 200 GLN A N 1
ATOM 1656 C CA . GLN A 1 200 ? -11.430 -0.727 48.441 1.00 79.38 200 GLN A CA 1
ATOM 1657 C C . GLN A 1 200 ? -12.756 -1.437 48.771 1.00 79.38 200 GLN A C 1
ATOM 1659 O O . GLN A 1 200 ? -13.780 -1.180 48.138 1.00 79.38 200 GLN A O 1
ATOM 1664 N N . ALA A 1 201 ? -12.760 -2.341 49.757 1.00 65.00 201 ALA A N 1
ATOM 1665 C CA . ALA A 1 201 ? -13.940 -3.153 50.098 1.00 65.00 201 ALA A CA 1
ATOM 1666 C C . ALA A 1 201 ? -15.200 -2.316 50.415 1.00 65.00 201 ALA A C 1
ATOM 1668 O O . ALA A 1 201 ? -16.305 -2.757 50.113 1.00 65.00 201 ALA A O 1
ATOM 1669 N N . ASP A 1 202 ? -15.015 -1.088 50.912 1.00 70.50 202 ASP A N 1
ATOM 1670 C CA . ASP A 1 202 ? -16.091 -0.169 51.306 1.00 70.50 202 ASP A CA 1
ATOM 1671 C C . ASP A 1 202 ? -16.274 1.018 50.339 1.00 70.50 202 ASP A C 1
ATOM 1673 O O . ASP A 1 202 ? -16.898 2.023 50.688 1.00 70.50 202 ASP A O 1
ATOM 1677 N N . THR A 1 203 ? -15.713 0.962 49.121 1.00 72.00 203 THR A N 1
ATOM 1678 C CA . THR A 1 203 ? -15.862 2.097 48.192 1.00 72.00 203 THR A CA 1
ATOM 1679 C C . THR A 1 203 ? -17.274 2.226 47.628 1.00 72.00 203 THR A C 1
ATOM 1681 O O . THR A 1 203 ? -17.850 1.267 47.118 1.00 72.00 203 THR A O 1
ATOM 1684 N N . GLY A 1 204 ? -17.809 3.451 47.663 1.00 76.81 204 GLY A N 1
ATOM 1685 C CA . GLY A 1 204 ? -19.094 3.786 47.051 1.00 76.81 204 GLY A CA 1
ATOM 1686 C C . GLY A 1 204 ? -19.117 3.544 45.536 1.00 76.81 204 GLY A C 1
ATOM 1687 O O . GLY A 1 204 ? -18.082 3.575 44.865 1.00 76.81 204 GLY A O 1
ATOM 1688 N N . ASN A 1 205 ? -20.321 3.345 44.989 1.00 81.25 205 ASN A N 1
ATOM 1689 C CA . ASN A 1 205 ? -20.555 2.983 43.581 1.00 81.25 205 ASN A CA 1
ATOM 1690 C C . ASN A 1 205 ? -19.861 3.907 42.560 1.00 81.25 205 ASN A C 1
ATOM 1692 O O . ASN A 1 205 ? -19.467 3.450 41.485 1.00 81.25 205 ASN A O 1
ATOM 1696 N N . GLU A 1 206 ? -19.697 5.190 42.885 1.00 82.94 206 GLU A N 1
ATOM 1697 C CA . GLU A 1 206 ? -19.030 6.175 42.028 1.00 82.94 206 GLU A CA 1
ATOM 1698 C C . GLU A 1 206 ? -17.530 5.887 41.866 1.00 82.94 206 GLU A C 1
ATOM 1700 O O . GLU A 1 206 ? -17.040 5.786 40.740 1.00 82.94 206 GLU A O 1
ATOM 1705 N N . LEU A 1 207 ? -16.816 5.658 42.974 1.00 86.19 207 LEU A N 1
ATOM 1706 C CA . LEU A 1 207 ? -15.389 5.317 42.958 1.00 86.19 207 LEU A CA 1
ATOM 1707 C C . LEU A 1 207 ? -15.144 3.933 42.349 1.00 86.19 207 LEU A C 1
ATOM 1709 O O . LEU A 1 207 ? -14.181 3.755 41.604 1.00 86.19 207 LEU A O 1
ATOM 1713 N N . GLY A 1 208 ? -16.048 2.976 42.586 1.00 87.25 208 GLY A N 1
ATOM 1714 C CA . GLY A 1 208 ? -16.016 1.674 41.917 1.00 87.25 208 GLY A CA 1
ATOM 1715 C C . GLY A 1 208 ? -16.155 1.791 40.393 1.00 87.25 208 GLY A C 1
ATOM 1716 O O . GLY A 1 208 ? -15.388 1.173 39.656 1.00 87.25 208 GLY A O 1
ATOM 1717 N N . SER A 1 209 ? -17.074 2.639 39.918 1.00 87.25 209 SER A N 1
ATOM 1718 C CA . SER A 1 209 ? -17.268 2.898 38.482 1.00 87.25 209 SER A CA 1
ATOM 1719 C C . SER A 1 209 ? -16.073 3.631 37.858 1.00 87.25 209 SER A C 1
ATOM 1721 O O . SER A 1 209 ? -15.670 3.310 36.740 1.00 87.25 209 SER A O 1
ATOM 1723 N N . LEU A 1 210 ? -15.471 4.588 38.577 1.00 90.38 210 LEU A N 1
ATOM 1724 C CA . LEU A 1 210 ? -14.248 5.264 38.136 1.00 90.38 210 LEU A CA 1
ATOM 1725 C C . LEU A 1 210 ? -13.090 4.270 37.993 1.00 90.38 210 LEU A C 1
ATOM 1727 O O . LEU A 1 210 ? -12.402 4.280 36.975 1.00 90.38 210 LEU A O 1
ATOM 1731 N N . ALA A 1 211 ? -12.901 3.387 38.978 1.00 91.88 211 ALA A N 1
ATOM 1732 C CA . ALA A 1 211 ? -11.874 2.351 38.943 1.00 91.88 211 ALA A CA 1
ATOM 1733 C C . ALA A 1 211 ? -12.019 1.455 37.700 1.00 91.88 211 ALA A C 1
ATOM 1735 O O . ALA A 1 211 ? -11.064 1.264 36.950 1.00 91.88 211 ALA A O 1
ATOM 1736 N N . GLU A 1 212 ? -13.228 0.960 37.422 1.00 91.25 212 GLU A N 1
ATOM 1737 C CA . GLU A 1 212 ? -13.502 0.155 36.223 1.00 91.25 212 GLU A CA 1
ATOM 1738 C C . GLU A 1 212 ? -13.157 0.904 34.927 1.00 91.25 212 GLU A C 1
ATOM 1740 O O . GLU A 1 212 ? -12.474 0.354 34.056 1.00 91.25 212 GLU A O 1
ATOM 1745 N N . CYS A 1 213 ? -13.544 2.180 34.829 1.00 93.19 213 CYS A N 1
ATOM 1746 C CA . CYS A 1 213 ? -13.213 3.020 33.682 1.00 93.19 213 CYS A CA 1
ATOM 1747 C C . CYS A 1 213 ? -11.691 3.183 33.512 1.00 93.19 213 CYS A C 1
ATOM 1749 O O . CYS A 1 213 ? -11.177 3.035 32.403 1.00 93.19 213 CYS A O 1
ATOM 1751 N N . LEU A 1 214 ? -10.948 3.439 34.594 1.00 94.44 214 LEU A N 1
ATOM 1752 C CA . LEU A 1 214 ? -9.489 3.592 34.556 1.00 94.44 214 LEU A CA 1
ATOM 1753 C C . LEU A 1 214 ? -8.785 2.288 34.145 1.00 94.44 214 LEU A C 1
ATOM 1755 O O . LEU A 1 214 ? -7.867 2.329 33.325 1.00 94.44 214 LEU A O 1
ATOM 1759 N N . LYS A 1 215 ? -9.251 1.118 34.613 1.00 94.25 215 LYS A N 1
ATOM 1760 C CA . LYS A 1 215 ? -8.738 -0.181 34.129 1.00 94.25 215 LYS A CA 1
ATOM 1761 C C . LYS A 1 215 ? -9.001 -0.390 32.648 1.00 94.25 215 LYS A C 1
ATOM 1763 O O . LYS A 1 215 ? -8.145 -0.928 31.944 1.00 94.25 215 LYS A O 1
ATOM 1768 N N . LYS A 1 216 ? -10.169 0.031 32.155 1.00 94.75 216 LYS A N 1
ATOM 1769 C CA . LYS A 1 216 ? -10.479 -0.047 30.725 1.00 94.75 216 LYS A CA 1
ATOM 1770 C C . LYS A 1 216 ? -9.540 0.843 29.907 1.00 94.75 216 LYS A C 1
ATOM 1772 O O . LYS A 1 216 ? -9.006 0.366 28.907 1.00 94.75 216 LYS A O 1
ATOM 1777 N N . VAL A 1 217 ? -9.292 2.082 30.352 1.00 95.38 217 VAL A N 1
ATOM 1778 C CA . VAL A 1 217 ? -8.309 3.000 29.740 1.00 95.38 217 VAL A CA 1
ATOM 1779 C C . VAL A 1 217 ? -6.932 2.335 29.676 1.00 95.38 217 VAL A C 1
ATOM 1781 O O . VAL A 1 217 ? -6.351 2.246 28.595 1.00 95.38 217 VAL A O 1
ATOM 1784 N N . ALA A 1 218 ? -6.438 1.808 30.801 1.00 96.06 218 ALA A N 1
ATOM 1785 C CA . ALA A 1 218 ? -5.140 1.139 30.873 1.00 96.06 218 ALA A CA 1
ATOM 1786 C C . ALA A 1 218 ? -5.048 -0.060 29.915 1.00 96.06 218 ALA A C 1
ATOM 1788 O O . ALA A 1 218 ? -4.083 -0.199 29.167 1.00 96.06 218 ALA A O 1
ATOM 1789 N N . SER A 1 219 ? -6.087 -0.900 29.874 1.00 95.75 219 SER A N 1
ATOM 1790 C CA . SER A 1 219 ? -6.154 -2.044 28.960 1.00 95.75 219 SER A CA 1
ATOM 1791 C C . SER A 1 219 ? -6.098 -1.621 27.487 1.00 95.75 219 SER A C 1
ATOM 1793 O O . SER A 1 219 ? -5.408 -2.260 26.691 1.00 95.75 219 SER A O 1
ATOM 1795 N N . ILE A 1 220 ? -6.786 -0.536 27.112 1.00 95.12 220 ILE A N 1
ATOM 1796 C CA . ILE A 1 220 ? -6.731 0.016 25.752 1.00 95.12 220 ILE A CA 1
ATOM 1797 C C . ILE A 1 220 ? -5.325 0.540 25.439 1.00 95.12 220 ILE A C 1
ATOM 1799 O O . ILE A 1 220 ? -4.804 0.237 24.367 1.00 95.12 220 ILE A O 1
ATOM 1803 N N . MET A 1 221 ? -4.684 1.253 26.370 1.00 95.56 221 MET A N 1
ATOM 1804 C CA . MET A 1 221 ? -3.314 1.755 26.202 1.00 95.56 221 MET A CA 1
ATOM 1805 C C . MET A 1 221 ? -2.301 0.626 25.972 1.00 95.56 221 MET A C 1
ATOM 1807 O O . MET A 1 221 ? -1.510 0.718 25.038 1.00 95.56 221 MET A O 1
ATOM 1811 N N . LEU A 1 222 ? -2.379 -0.474 26.730 1.00 95.44 222 LEU A N 1
ATOM 1812 C CA . LEU A 1 222 ? -1.521 -1.651 26.519 1.00 95.44 222 LEU A CA 1
ATOM 1813 C C . LEU A 1 222 ? -1.765 -2.313 25.154 1.00 95.44 222 LEU A C 1
ATOM 1815 O O . LEU A 1 222 ? -0.837 -2.780 24.499 1.00 95.44 222 LEU A O 1
ATOM 1819 N N . ARG A 1 223 ? -3.017 -2.353 24.682 1.00 95.44 223 ARG A N 1
ATOM 1820 C CA . ARG A 1 223 ? -3.325 -2.880 23.341 1.00 95.44 223 ARG A CA 1
ATOM 1821 C C . ARG A 1 223 ? -2.796 -1.961 22.237 1.00 95.44 223 ARG A C 1
ATOM 1823 O O . ARG A 1 223 ? -2.289 -2.466 21.238 1.00 95.44 223 ARG A O 1
ATOM 1830 N N . LEU A 1 224 ? -2.886 -0.641 22.415 1.00 94.56 224 LEU A N 1
ATOM 1831 C CA . LEU A 1 224 ? -2.305 0.345 21.498 1.00 94.56 224 LEU A CA 1
ATOM 1832 C C . LEU A 1 224 ? -0.779 0.234 21.446 1.00 94.56 224 LEU A C 1
ATOM 1834 O O . LEU A 1 224 ? -0.220 0.223 20.355 1.00 94.56 224 LEU A O 1
ATOM 1838 N N . GLU A 1 225 ? -0.126 0.058 22.595 1.00 95.12 225 GLU A N 1
ATOM 1839 C CA . GLU A 1 225 ? 1.315 -0.189 22.694 1.00 95.12 225 GLU A CA 1
ATOM 1840 C C . GLU A 1 225 ? 1.738 -1.400 21.843 1.00 95.12 225 GLU A C 1
ATOM 1842 O O . GLU A 1 225 ? 2.689 -1.320 21.064 1.00 95.12 225 GLU A O 1
ATOM 1847 N N . VAL A 1 226 ? 1.012 -2.520 21.948 1.00 95.19 226 VAL A N 1
ATOM 1848 C CA . VAL A 1 226 ? 1.283 -3.727 21.150 1.00 95.19 226 VAL A CA 1
ATOM 1849 C C . VAL A 1 226 ? 1.111 -3.459 19.654 1.00 95.19 226 VAL A C 1
ATOM 1851 O O . VAL A 1 226 ? 1.969 -3.858 18.865 1.00 95.19 226 VAL A O 1
ATOM 1854 N N . LEU A 1 227 ? 0.034 -2.776 19.252 1.00 94.62 227 LEU A N 1
ATOM 1855 C CA . LEU A 1 227 ? -0.198 -2.433 17.846 1.00 94.62 227 LEU A CA 1
ATOM 1856 C C . LEU A 1 227 ? 0.896 -1.515 17.290 1.00 94.62 227 LEU A C 1
ATOM 1858 O O . LEU A 1 227 ? 1.339 -1.706 16.159 1.00 94.62 227 LEU A O 1
ATOM 1862 N N . GLU A 1 228 ? 1.350 -0.541 18.077 1.00 94.88 228 GLU A N 1
ATOM 1863 C CA . GLU A 1 228 ? 2.404 0.386 17.671 1.00 94.88 228 GLU A CA 1
ATOM 1864 C C . GLU A 1 228 ? 3.764 -0.321 17.568 1.00 94.88 228 GLU A C 1
ATOM 1866 O O . GLU A 1 228 ? 4.485 -0.115 16.592 1.00 94.88 228 GLU A O 1
ATOM 1871 N N . LYS A 1 229 ? 4.088 -1.238 18.494 1.00 95.19 229 LYS A N 1
ATOM 1872 C CA . LYS A 1 229 ? 5.274 -2.110 18.392 1.00 95.19 229 LYS A CA 1
ATOM 1873 C C . LYS A 1 229 ? 5.251 -2.956 17.118 1.00 95.19 229 LYS A C 1
ATOM 1875 O O . LYS A 1 229 ? 6.251 -3.001 16.405 1.00 95.19 229 LYS A O 1
ATOM 1880 N N . GLN A 1 230 ? 4.115 -3.584 16.810 1.00 95.00 230 GLN A N 1
ATOM 1881 C CA . GLN A 1 230 ? 3.944 -4.390 15.596 1.00 95.00 230 GLN A CA 1
ATOM 1882 C C . GLN A 1 230 ? 4.112 -3.550 14.324 1.00 95.00 230 GLN A C 1
ATOM 1884 O O . GLN A 1 230 ? 4.823 -3.961 13.409 1.00 95.00 230 GLN A O 1
ATOM 1889 N N . MET A 1 231 ? 3.504 -2.361 14.280 1.00 95.81 231 MET A N 1
ATOM 1890 C CA . MET A 1 231 ? 3.655 -1.422 13.167 1.00 95.81 231 MET A CA 1
ATOM 1891 C C . MET A 1 231 ? 5.119 -0.997 12.995 1.00 95.81 231 MET A C 1
ATOM 1893 O O . MET A 1 231 ? 5.650 -1.073 11.889 1.00 95.81 231 MET A O 1
ATOM 1897 N N . ASN A 1 232 ? 5.789 -0.585 14.076 1.00 95.12 232 ASN A N 1
ATOM 1898 C CA . ASN A 1 232 ? 7.184 -0.143 14.030 1.00 95.12 232 ASN A CA 1
ATOM 1899 C C . ASN A 1 232 ? 8.121 -1.266 13.563 1.00 95.12 232 ASN A C 1
ATOM 1901 O O . ASN A 1 232 ? 9.022 -1.014 12.762 1.00 95.12 232 ASN A O 1
ATOM 1905 N N . GLN A 1 233 ? 7.898 -2.502 14.021 1.00 94.88 233 GLN A N 1
ATOM 1906 C CA . GLN A 1 233 ? 8.665 -3.663 13.574 1.00 94.88 233 GLN A CA 1
ATOM 1907 C C . GLN A 1 233 ? 8.467 -3.913 12.074 1.00 94.88 233 GLN A C 1
ATOM 1909 O O . GLN A 1 233 ? 9.447 -3.985 11.337 1.00 94.88 233 GLN A O 1
ATOM 1914 N N . ALA A 1 234 ? 7.217 -3.965 11.608 1.00 94.44 234 ALA A N 1
ATOM 1915 C CA . ALA A 1 234 ? 6.914 -4.191 10.199 1.00 94.44 234 ALA A CA 1
ATOM 1916 C C . ALA A 1 234 ? 7.522 -3.099 9.300 1.00 94.44 234 ALA A C 1
ATOM 1918 O O . ALA A 1 234 ? 8.117 -3.407 8.271 1.00 94.44 234 ALA A O 1
ATOM 1919 N N . ILE A 1 235 ? 7.434 -1.824 9.698 1.00 94.50 235 ILE A N 1
ATOM 1920 C CA . ILE A 1 235 ? 8.053 -0.715 8.956 1.00 94.50 235 ILE A CA 1
ATOM 1921 C C . ILE A 1 235 ? 9.581 -0.863 8.924 1.00 94.50 235 ILE A C 1
ATOM 1923 O O . ILE A 1 235 ? 10.184 -0.637 7.876 1.00 94.50 235 ILE A O 1
ATOM 1927 N N . SER A 1 236 ? 10.205 -1.268 10.035 1.00 93.38 236 SER A N 1
ATOM 1928 C CA . SER A 1 236 ? 11.659 -1.472 10.112 1.00 93.38 236 SER A CA 1
ATOM 1929 C C . SER A 1 236 ? 12.132 -2.563 9.145 1.00 93.38 236 SER A C 1
ATOM 1931 O O . SER A 1 236 ? 13.049 -2.328 8.366 1.00 93.38 236 SER A O 1
ATOM 1933 N N . GLU A 1 237 ? 11.448 -3.711 9.108 1.00 91.94 237 GLU A N 1
ATOM 1934 C CA . GLU A 1 237 ? 11.752 -4.816 8.181 1.00 91.94 237 GLU A CA 1
ATOM 1935 C C . GLU A 1 237 ? 11.625 -4.383 6.706 1.00 91.94 237 GLU A C 1
ATOM 1937 O O . GLU A 1 237 ? 12.413 -4.781 5.844 1.00 91.94 237 GLU A O 1
ATOM 1942 N N . ARG A 1 238 ? 10.652 -3.517 6.385 1.00 90.38 238 ARG A N 1
ATOM 1943 C CA . ARG A 1 238 ? 10.514 -2.961 5.026 1.00 90.38 238 ARG A CA 1
ATOM 1944 C C . ARG A 1 238 ? 11.572 -1.917 4.703 1.00 90.38 238 ARG A C 1
ATOM 1946 O O . ARG A 1 238 ? 11.982 -1.814 3.545 1.00 90.38 238 ARG A O 1
ATOM 1953 N N . LEU A 1 239 ? 12.057 -1.179 5.696 1.00 89.75 239 LEU A N 1
ATOM 1954 C CA . LEU A 1 239 ? 13.107 -0.188 5.501 1.00 89.75 239 LEU A CA 1
ATOM 1955 C C . LEU A 1 239 ? 14.435 -0.829 5.072 1.00 89.75 239 LEU A C 1
ATOM 1957 O O . LEU A 1 239 ? 15.089 -0.305 4.168 1.00 89.75 239 LEU A O 1
ATOM 1961 N N . GLU A 1 240 ? 14.776 -2.008 5.601 1.00 88.06 240 GLU A N 1
ATOM 1962 C CA . GLU A 1 240 ? 15.983 -2.764 5.215 1.00 88.06 240 GLU A CA 1
ATOM 1963 C C . GLU A 1 240 ? 16.064 -3.011 3.695 1.00 88.06 240 GLU A C 1
ATOM 1965 O O . GLU A 1 240 ? 17.135 -3.018 3.082 1.00 88.06 240 GLU A O 1
ATOM 1970 N N . THR A 1 241 ? 14.909 -3.156 3.044 1.00 83.88 241 THR A N 1
ATOM 1971 C CA . THR A 1 241 ? 14.793 -3.357 1.593 1.00 83.88 241 THR A CA 1
ATOM 1972 C C . THR A 1 241 ? 15.223 -2.112 0.798 1.00 83.88 241 THR A C 1
ATOM 1974 O O . THR A 1 241 ? 15.852 -2.220 -0.265 1.00 83.88 241 THR A O 1
ATOM 1977 N N . VAL A 1 242 ? 14.918 -0.917 1.313 1.00 84.38 242 VAL A N 1
ATOM 1978 C CA . VAL A 1 242 ? 15.363 0.368 0.747 1.00 84.38 242 VAL A CA 1
ATOM 1979 C C . VAL A 1 242 ? 16.847 0.587 1.029 1.00 84.38 242 VAL A C 1
ATOM 1981 O O . VAL A 1 242 ? 17.598 0.957 0.123 1.00 84.38 242 VAL A O 1
ATOM 1984 N N . GLU A 1 243 ? 17.296 0.283 2.245 1.00 87.38 243 GLU A N 1
ATOM 1985 C CA . GLU A 1 243 ? 18.702 0.394 2.643 1.00 87.38 243 GLU A CA 1
ATOM 1986 C C . GLU A 1 243 ? 19.610 -0.527 1.819 1.00 87.38 243 GLU A C 1
ATOM 1988 O O . GLU A 1 243 ? 20.675 -0.107 1.366 1.00 87.38 243 GLU A O 1
ATOM 1993 N N . SER A 1 244 ? 19.153 -1.740 1.498 1.00 85.38 244 SER A N 1
ATOM 1994 C CA . SER A 1 244 ? 19.836 -2.652 0.574 1.00 85.38 244 SER A CA 1
ATOM 1995 C C . SER A 1 244 ? 20.070 -2.018 -0.806 1.00 85.38 244 SER A C 1
ATOM 1997 O O . SER A 1 244 ? 21.148 -2.167 -1.392 1.00 85.38 244 SER A O 1
ATOM 1999 N N . SER A 1 245 ? 19.095 -1.254 -1.310 1.00 82.38 245 SER A N 1
ATOM 2000 C CA . SER A 1 245 ? 19.187 -0.574 -2.611 1.00 82.38 245 SER A CA 1
ATOM 2001 C C . SER A 1 245 ? 20.156 0.616 -2.562 1.00 82.38 245 SER A C 1
ATOM 2003 O O . SER A 1 245 ? 20.915 0.851 -3.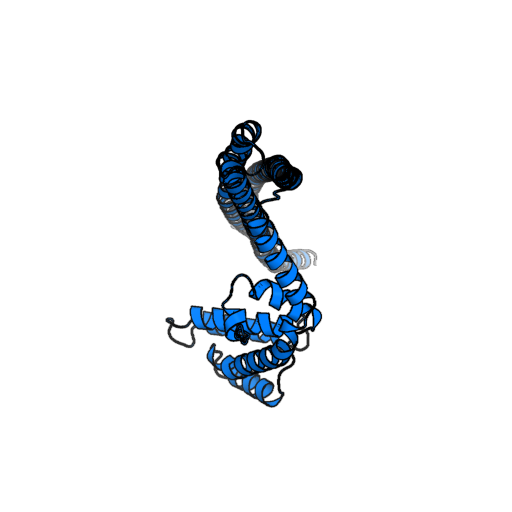505 1.00 82.38 245 SER A O 1
ATOM 2005 N N . LEU A 1 246 ? 20.186 1.333 -1.433 1.00 85.38 246 LEU A N 1
ATOM 2006 C CA . LEU A 1 246 ? 21.172 2.379 -1.146 1.00 85.38 246 LEU A CA 1
ATOM 2007 C C . LEU A 1 246 ? 22.599 1.828 -1.013 1.00 85.38 246 LEU A C 1
ATOM 2009 O O . LEU A 1 246 ? 23.542 2.502 -1.428 1.00 85.38 246 LEU A O 1
ATOM 2013 N N . ALA A 1 247 ? 22.758 0.630 -0.449 1.00 86.19 247 ALA A N 1
ATOM 2014 C CA . ALA A 1 247 ? 24.057 0.028 -0.160 1.00 86.19 247 ALA A CA 1
ATOM 2015 C C . ALA A 1 247 ? 24.675 -0.724 -1.349 1.00 86.19 247 ALA A C 1
ATOM 2017 O O . ALA A 1 247 ? 25.898 -0.802 -1.445 1.00 86.19 247 ALA A O 1
ATOM 2018 N N . SER A 1 248 ? 23.858 -1.278 -2.252 1.00 88.75 248 SER A N 1
ATOM 2019 C CA . SER A 1 248 ? 24.337 -2.147 -3.338 1.00 88.75 248 SER A CA 1
ATOM 2020 C C . SER A 1 248 ? 24.013 -1.600 -4.728 1.00 88.75 248 SER A C 1
ATOM 2022 O O . SER A 1 248 ? 24.918 -1.209 -5.466 1.00 88.75 248 SER A O 1
ATOM 2024 N N . ASP A 1 249 ? 22.730 -1.532 -5.078 1.00 84.38 249 ASP A N 1
ATOM 2025 C CA . ASP A 1 249 ? 22.249 -1.214 -6.423 1.00 84.38 249 ASP A CA 1
ATOM 2026 C C . ASP A 1 249 ? 22.756 0.141 -6.924 1.00 84.38 249 ASP A C 1
ATOM 2028 O O . ASP A 1 249 ? 23.302 0.248 -8.025 1.00 84.38 249 ASP A O 1
ATOM 2032 N N . ILE A 1 250 ? 22.629 1.174 -6.093 1.00 85.69 250 ILE A N 1
ATOM 2033 C CA . ILE A 1 250 ? 23.008 2.537 -6.460 1.00 85.69 250 ILE A CA 1
ATOM 2034 C C . ILE A 1 250 ? 24.534 2.705 -6.571 1.00 85.69 250 ILE A C 1
ATOM 2036 O O . ILE A 1 250 ? 24.989 3.186 -7.612 1.00 85.69 250 ILE A O 1
ATOM 2040 N N . PRO A 1 251 ? 25.360 2.297 -5.584 1.00 88.88 251 PRO A N 1
ATOM 2041 C CA . PRO A 1 251 ? 26.815 2.351 -5.718 1.00 88.88 251 PRO A CA 1
ATOM 2042 C C . PRO A 1 251 ? 27.341 1.563 -6.920 1.00 88.88 251 PRO A C 1
ATOM 2044 O O . PRO A 1 251 ? 28.214 2.059 -7.636 1.00 88.88 251 PRO A O 1
ATOM 2047 N N . ASN A 1 252 ? 26.777 0.380 -7.190 1.00 88.56 252 ASN A N 1
ATOM 2048 C CA . ASN A 1 252 ? 27.148 -0.435 -8.345 1.00 88.56 252 ASN A CA 1
ATOM 2049 C C . ASN A 1 252 ? 26.840 0.287 -9.661 1.00 88.56 252 ASN A C 1
ATOM 2051 O O . ASN A 1 252 ? 27.703 0.351 -10.537 1.00 88.56 252 ASN A O 1
ATOM 2055 N N . ALA A 1 253 ? 25.658 0.896 -9.780 1.00 86.25 253 ALA A N 1
ATOM 2056 C CA . ALA A 1 253 ? 25.302 1.705 -10.941 1.00 86.25 253 ALA A CA 1
ATOM 2057 C C . ALA A 1 253 ? 26.222 2.923 -11.099 1.00 86.25 253 ALA A C 1
ATOM 2059 O O . ALA A 1 253 ? 26.722 3.170 -12.193 1.00 86.25 253 ALA A O 1
ATOM 2060 N N . LEU A 1 254 ? 26.525 3.653 -10.022 1.00 86.50 254 LEU A N 1
ATOM 2061 C CA . LEU A 1 254 ? 27.432 4.806 -10.073 1.00 86.50 254 LEU A CA 1
ATOM 2062 C C . LEU A 1 254 ? 28.873 4.414 -10.431 1.00 86.50 254 LEU A C 1
ATOM 2064 O O . LEU A 1 254 ? 29.564 5.171 -11.116 1.00 86.50 254 LEU A O 1
ATOM 2068 N N . ALA A 1 255 ? 29.327 3.221 -10.040 1.00 87.25 255 ALA A N 1
ATOM 2069 C CA . ALA A 1 255 ? 30.637 2.700 -10.423 1.00 87.25 255 ALA A CA 1
ATOM 2070 C C . ALA A 1 255 ? 30.757 2.453 -11.939 1.00 87.25 255 ALA A C 1
ATOM 2072 O O . ALA A 1 255 ? 31.857 2.573 -12.489 1.00 87.25 255 ALA A O 1
ATOM 2073 N N . LEU A 1 256 ? 29.645 2.183 -12.637 1.00 85.94 256 LEU A N 1
ATOM 2074 C CA . LEU A 1 256 ? 29.632 2.048 -14.098 1.00 85.94 256 LEU A CA 1
ATOM 2075 C C . LEU A 1 256 ? 29.972 3.361 -14.809 1.00 85.94 256 LEU A C 1
ATOM 2077 O O . LEU A 1 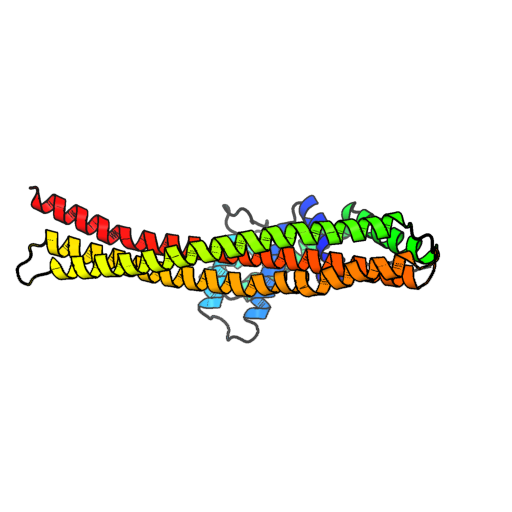256 ? 30.519 3.319 -15.908 1.00 85.94 256 LEU A O 1
ATOM 2081 N N . LYS A 1 257 ? 29.758 4.522 -14.171 1.00 83.69 257 LYS A N 1
ATOM 2082 C CA . LYS A 1 257 ? 30.124 5.827 -14.747 1.00 83.69 257 LYS A CA 1
ATOM 2083 C C . LYS A 1 257 ? 31.611 5.903 -15.078 1.00 83.69 257 LYS A C 1
ATOM 2085 O O . LYS A 1 257 ? 31.983 6.280 -16.182 1.00 83.69 257 LYS A O 1
ATOM 2090 N N . LYS A 1 258 ? 32.458 5.428 -14.161 1.00 81.69 258 LYS A N 1
ATOM 2091 C CA . LYS A 1 258 ? 33.918 5.394 -14.347 1.00 81.69 258 LYS A CA 1
ATOM 2092 C C . LYS A 1 258 ? 34.355 4.452 -15.473 1.00 81.69 258 LYS A C 1
ATOM 2094 O O . LYS A 1 258 ? 35.421 4.648 -16.052 1.00 81.69 258 LYS A O 1
ATOM 2099 N N . LYS A 1 259 ? 33.573 3.399 -15.747 1.00 79.88 259 LYS A N 1
ATOM 2100 C CA . LYS A 1 259 ? 33.820 2.477 -16.866 1.00 79.88 259 LYS A CA 1
ATOM 2101 C C . LYS A 1 259 ? 33.386 3.107 -18.191 1.00 79.88 259 LYS A C 1
ATOM 2103 O O . LYS A 1 259 ? 34.112 2.998 -19.171 1.00 79.88 259 LYS A O 1
ATOM 2108 N N . MET A 1 260 ? 32.255 3.813 -18.190 1.00 79.75 260 MET A N 1
ATOM 2109 C CA . MET A 1 260 ? 31.726 4.522 -19.355 1.00 79.75 260 MET A CA 1
ATOM 2110 C C . MET A 1 260 ? 32.620 5.688 -19.796 1.00 79.75 260 MET A C 1
ATOM 2112 O O . MET A 1 260 ? 32.860 5.832 -20.987 1.00 79.75 260 MET A O 1
ATOM 2116 N N . GLU A 1 261 ? 33.181 6.464 -18.863 1.00 77.88 261 GLU A N 1
ATOM 2117 C CA . GLU A 1 261 ? 34.099 7.582 -19.162 1.00 77.88 261 GLU A CA 1
ATOM 2118 C C . GLU A 1 261 ? 35.359 7.152 -19.943 1.00 77.88 261 GLU A C 1
ATOM 2120 O O . GLU A 1 261 ? 36.040 7.992 -20.526 1.00 77.88 261 GLU A O 1
ATOM 2125 N N . LYS A 1 262 ? 35.673 5.849 -19.973 1.00 78.75 262 LYS A N 1
ATOM 2126 C CA . LYS A 1 262 ? 36.802 5.267 -20.718 1.00 78.75 262 LYS A CA 1
ATOM 2127 C C . LYS A 1 262 ? 36.389 4.576 -22.024 1.00 78.75 262 LYS A C 1
ATOM 2129 O O . LYS A 1 262 ? 37.264 4.125 -22.759 1.00 78.75 262 LYS A O 1
ATOM 2134 N N . ALA A 1 263 ? 35.090 4.448 -22.294 1.00 73.81 263 ALA A N 1
ATOM 2135 C CA . ALA A 1 263 ? 34.565 3.754 -23.465 1.00 73.81 263 ALA A CA 1
ATOM 2136 C C . ALA A 1 263 ? 34.456 4.702 -24.671 1.00 73.81 263 ALA A C 1
ATOM 2138 O O . ALA A 1 263 ? 34.151 5.884 -24.526 1.00 73.81 263 ALA A O 1
ATOM 2139 N N . SER A 1 264 ? 34.684 4.174 -25.875 1.00 65.12 264 SER A N 1
ATOM 2140 C CA . SER A 1 264 ? 34.466 4.917 -27.124 1.00 65.12 264 SER A CA 1
ATOM 2141 C C . SER A 1 264 ? 32.993 4.857 -27.551 1.00 65.12 264 SER A C 1
ATOM 2143 O O . SER A 1 264 ? 32.281 3.911 -27.215 1.00 65.12 264 SER A O 1
ATOM 2145 N N . ASN A 1 265 ? 32.523 5.858 -28.302 1.00 62.59 265 ASN A N 1
ATOM 2146 C CA . ASN A 1 265 ? 31.134 5.911 -28.771 1.00 62.59 265 ASN A CA 1
ATOM 2147 C C . ASN A 1 265 ? 30.758 4.669 -29.594 1.00 62.59 265 ASN A C 1
ATOM 2149 O O . ASN A 1 265 ? 31.444 4.327 -30.555 1.00 62.59 265 ASN A O 1
ATOM 2153 N N . GLY A 1 266 ? 29.639 4.031 -29.234 1.00 59.09 266 GLY A N 1
ATOM 2154 C CA . GLY A 1 266 ? 29.109 2.851 -29.928 1.00 59.09 266 GLY A CA 1
ATOM 2155 C C . GLY A 1 266 ? 29.732 1.515 -29.509 1.00 59.09 266 GLY A C 1
ATOM 2156 O O . GLY A 1 266 ? 29.407 0.490 -30.109 1.00 59.09 266 GLY A O 1
ATOM 2157 N N . ASP A 1 267 ? 30.602 1.515 -28.497 1.00 72.50 267 ASP A N 1
ATOM 2158 C CA . ASP A 1 267 ? 31.205 0.303 -27.944 1.00 72.50 267 ASP A CA 1
ATOM 2159 C C . ASP A 1 267 ? 30.187 -0.538 -27.148 1.00 72.50 267 ASP A C 1
ATOM 2161 O O . ASP A 1 267 ? 29.270 0.002 -26.519 1.00 72.50 267 ASP A O 1
ATOM 2165 N N . GLN A 1 268 ? 30.362 -1.864 -27.131 1.00 74.50 268 GLN A N 1
ATOM 2166 C CA . GLN A 1 268 ? 29.465 -2.798 -26.428 1.00 74.50 268 GLN A CA 1
ATOM 2167 C C . GLN A 1 268 ? 29.349 -2.444 -24.936 1.00 74.50 268 GLN A C 1
ATOM 2169 O O . GLN A 1 268 ? 28.268 -2.504 -24.352 1.00 74.50 268 GLN A O 1
ATOM 2174 N N . THR A 1 269 ? 30.438 -1.936 -24.356 1.00 77.75 269 THR A N 1
ATOM 2175 C CA . THR A 1 269 ? 30.502 -1.410 -22.989 1.00 77.75 269 THR A CA 1
ATOM 2176 C C . THR A 1 269 ? 29.439 -0.339 -22.702 1.00 77.75 269 THR A C 1
ATOM 2178 O O . THR A 1 269 ? 28.883 -0.304 -21.601 1.00 77.75 269 THR A O 1
ATOM 2181 N N . MET A 1 270 ? 29.123 0.540 -23.665 1.00 75.00 270 MET A N 1
ATOM 2182 C CA . MET A 1 270 ? 28.079 1.562 -23.495 1.00 75.00 270 MET A CA 1
ATOM 2183 C C . MET A 1 270 ? 26.677 0.951 -23.496 1.00 75.00 270 MET A C 1
ATOM 2185 O O . MET A 1 270 ? 25.826 1.386 -22.718 1.00 75.00 270 MET A O 1
ATOM 2189 N N . ILE A 1 271 ? 26.448 -0.066 -24.329 1.00 74.50 271 ILE A N 1
ATOM 2190 C CA . ILE A 1 271 ? 25.166 -0.777 -24.425 1.00 74.50 271 ILE A CA 1
ATOM 2191 C C . ILE A 1 271 ? 24.883 -1.510 -23.113 1.00 74.50 271 ILE A C 1
ATOM 2193 O O . ILE A 1 271 ? 23.819 -1.330 -22.515 1.00 74.50 271 ILE A O 1
ATOM 2197 N N . ASP A 1 272 ? 25.869 -2.257 -22.620 1.00 80.81 272 ASP A N 1
ATOM 2198 C CA . ASP A 1 272 ? 25.761 -3.011 -21.372 1.00 80.81 272 ASP A CA 1
ATOM 2199 C C . ASP A 1 272 ? 25.562 -2.069 -20.175 1.00 80.81 272 ASP A C 1
ATOM 2201 O O . ASP A 1 272 ? 24.746 -2.329 -19.283 1.00 80.81 272 ASP A O 1
ATOM 2205 N N . THR A 1 273 ? 26.255 -0.923 -20.183 1.00 83.69 273 THR A N 1
ATOM 2206 C CA . THR A 1 273 ? 26.090 0.119 -19.161 1.00 83.69 273 THR A CA 1
ATOM 2207 C C . THR A 1 273 ? 24.679 0.700 -19.183 1.00 83.69 273 THR A C 1
ATOM 2209 O O . THR A 1 273 ? 24.042 0.780 -18.134 1.00 83.69 273 THR A O 1
ATOM 2212 N N . LEU A 1 274 ? 24.157 1.081 -20.353 1.00 82.81 274 LEU A N 1
ATOM 2213 C CA . LEU A 1 274 ? 22.812 1.645 -20.466 1.00 82.81 274 LEU A CA 1
ATOM 2214 C C . LEU A 1 274 ? 21.735 0.644 -20.031 1.00 82.81 274 LEU A C 1
ATOM 2216 O O . LEU A 1 274 ? 20.822 1.029 -19.300 1.00 82.81 274 LEU A O 1
ATOM 2220 N N . SER A 1 275 ? 21.845 -0.623 -20.447 1.00 81.25 275 SER A N 1
ATOM 2221 C CA . SER A 1 275 ? 20.918 -1.678 -20.016 1.00 81.25 275 SER A CA 1
ATOM 2222 C C . SER A 1 275 ? 20.931 -1.813 -18.497 1.00 81.25 275 SER A C 1
ATOM 2224 O O . SER A 1 275 ? 19.891 -1.685 -17.856 1.00 81.25 275 SER A O 1
ATOM 2226 N N . THR A 1 276 ? 22.122 -1.926 -17.904 1.00 84.88 276 THR A N 1
ATOM 2227 C CA . THR A 1 276 ? 22.267 -2.069 -16.451 1.00 84.88 276 THR A CA 1
ATOM 2228 C C . THR A 1 276 ? 21.713 -0.855 -15.698 1.00 84.88 276 THR A C 1
ATOM 2230 O O . THR A 1 276 ? 21.072 -1.006 -14.656 1.00 84.88 276 THR A O 1
ATOM 2233 N N . LEU A 1 277 ? 21.913 0.361 -16.219 1.00 84.94 277 LEU A N 1
ATOM 2234 C CA . LEU A 1 277 ? 21.377 1.588 -15.625 1.00 84.94 277 LEU A CA 1
ATOM 2235 C C . LEU A 1 277 ? 19.853 1.664 -15.717 1.00 84.94 277 LEU A C 1
ATOM 2237 O O . LEU A 1 277 ? 19.212 2.128 -14.773 1.00 84.94 277 LEU A O 1
ATOM 2241 N N . ARG A 1 278 ? 19.257 1.237 -16.834 1.00 84.00 278 ARG A N 1
ATOM 2242 C CA . ARG A 1 278 ? 17.798 1.150 -16.976 1.00 84.00 278 ARG A CA 1
ATOM 2243 C C . ARG A 1 278 ? 17.219 0.142 -15.996 1.00 84.00 278 ARG A C 1
ATOM 2245 O O . ARG A 1 278 ? 16.296 0.489 -15.266 1.00 84.00 278 ARG A O 1
ATOM 2252 N N . ASP A 1 279 ? 17.810 -1.044 -15.925 1.00 83.31 279 ASP A N 1
ATOM 2253 C CA . ASP A 1 279 ? 17.366 -2.107 -15.026 1.00 83.31 279 ASP A CA 1
ATOM 2254 C C . ASP A 1 279 ? 17.496 -1.686 -13.565 1.00 83.31 279 ASP A C 1
ATOM 2256 O O . ASP A 1 279 ? 16.583 -1.905 -12.771 1.00 83.31 279 ASP A O 1
ATOM 2260 N N . THR A 1 280 ? 18.591 -1.008 -13.214 1.00 84.75 280 THR A N 1
ATOM 2261 C CA . THR A 1 280 ? 18.783 -0.477 -11.862 1.00 84.75 280 THR A CA 1
ATOM 2262 C C . THR A 1 280 ? 17.762 0.603 -11.536 1.00 84.75 280 THR A C 1
ATOM 2264 O O . THR A 1 280 ? 17.134 0.524 -10.488 1.00 84.75 280 THR A O 1
ATOM 2267 N N . ASN A 1 281 ? 17.541 1.576 -12.425 1.00 85.06 281 ASN A N 1
ATOM 2268 C CA . ASN A 1 281 ? 16.526 2.609 -12.205 1.00 85.06 281 ASN A CA 1
ATOM 2269 C C . ASN A 1 281 ? 15.132 1.990 -12.031 1.00 85.06 281 ASN A C 1
ATOM 2271 O O . ASN A 1 281 ? 14.446 2.309 -11.069 1.00 85.06 281 ASN A O 1
ATOM 2275 N N . ASN A 1 282 ? 14.736 1.066 -12.910 1.00 82.94 282 ASN A N 1
ATOM 2276 C CA . ASN A 1 282 ? 13.430 0.414 -12.829 1.00 82.94 282 ASN A CA 1
ATOM 2277 C C . ASN A 1 282 ? 13.282 -0.407 -11.542 1.00 82.94 282 ASN A C 1
ATOM 2279 O O . ASN A 1 282 ? 12.241 -0.345 -10.890 1.00 82.94 282 ASN A O 1
ATOM 2283 N N . ARG A 1 283 ? 14.325 -1.155 -11.157 1.00 84.88 283 ARG A N 1
ATOM 2284 C CA . ARG A 1 283 ? 14.345 -1.937 -9.916 1.00 84.88 283 ARG A CA 1
ATOM 2285 C C . ARG A 1 283 ? 14.232 -1.031 -8.693 1.00 84.88 283 ARG A C 1
ATOM 2287 O O . ARG A 1 283 ? 13.401 -1.300 -7.830 1.00 84.88 283 ARG A O 1
ATOM 2294 N N . VAL A 1 284 ? 15.026 0.038 -8.634 1.00 85.62 284 VAL A N 1
ATOM 2295 C CA . VAL A 1 284 ? 15.009 1.011 -7.534 1.00 85.62 284 VAL A CA 1
ATOM 2296 C C . VAL A 1 284 ? 13.649 1.703 -7.452 1.00 85.62 284 VAL A C 1
ATOM 2298 O O . VAL A 1 284 ? 13.060 1.720 -6.375 1.00 85.62 284 VAL A O 1
ATOM 2301 N N . ASP A 1 285 ? 13.110 2.200 -8.568 1.00 82.94 285 ASP A N 1
ATOM 2302 C CA . ASP A 1 285 ? 11.813 2.886 -8.615 1.00 82.94 285 ASP A CA 1
ATOM 2303 C C . ASP A 1 285 ? 10.680 1.959 -8.140 1.00 82.94 285 ASP A C 1
ATOM 2305 O O . ASP A 1 285 ? 9.915 2.314 -7.241 1.00 82.94 285 ASP A O 1
ATOM 2309 N N . HIS A 1 286 ? 10.602 0.738 -8.684 1.00 83.69 286 HIS A N 1
ATOM 2310 C CA . HIS A 1 286 ? 9.565 -0.229 -8.319 1.00 83.69 286 HIS A CA 1
ATOM 2311 C C . HIS A 1 286 ? 9.665 -0.653 -6.852 1.00 83.69 286 HIS A C 1
ATOM 2313 O O . HIS A 1 286 ? 8.661 -0.709 -6.144 1.00 83.69 286 HIS A O 1
ATOM 2319 N N . ARG A 1 287 ? 10.877 -0.954 -6.376 1.00 83.44 287 ARG A N 1
ATOM 2320 C CA . ARG A 1 287 ? 11.101 -1.398 -4.997 1.00 83.44 287 ARG A CA 1
ATOM 2321 C C . ARG A 1 287 ? 10.783 -0.294 -3.997 1.00 83.44 287 ARG A C 1
ATOM 2323 O O . ARG A 1 287 ? 10.126 -0.558 -2.998 1.00 83.44 287 ARG A O 1
ATOM 2330 N N . THR A 1 288 ? 11.187 0.937 -4.303 1.00 83.81 288 THR A N 1
ATOM 2331 C CA . THR A 1 288 ? 10.864 2.117 -3.493 1.00 83.81 288 THR A CA 1
ATOM 2332 C C . THR A 1 288 ? 9.358 2.315 -3.407 1.00 83.81 288 THR A C 1
ATOM 2334 O O . THR A 1 288 ? 8.826 2.474 -2.313 1.00 83.81 288 THR A O 1
ATOM 2337 N N . PHE A 1 289 ? 8.661 2.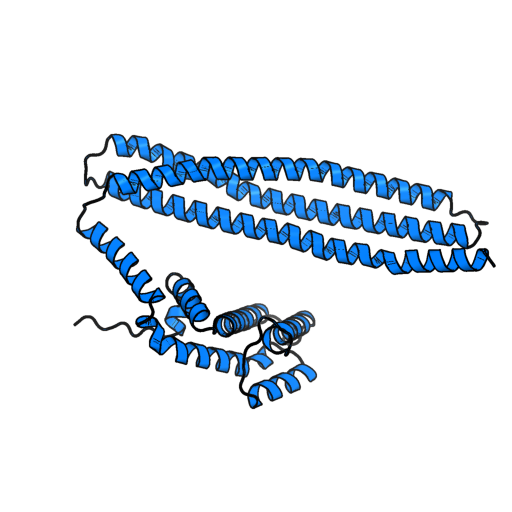267 -4.545 1.00 86.00 289 PHE A N 1
ATOM 2338 C CA . PHE A 1 289 ? 7.210 2.420 -4.577 1.00 86.00 289 PHE A CA 1
ATOM 2339 C C . PHE A 1 289 ? 6.499 1.325 -3.769 1.00 86.00 289 PHE A C 1
ATOM 2341 O O . PHE A 1 289 ? 5.662 1.649 -2.933 1.00 86.00 289 PHE A O 1
ATOM 2348 N N . SER A 1 290 ? 6.885 0.055 -3.952 1.00 84.19 290 SER A N 1
ATOM 2349 C CA . SER A 1 290 ? 6.334 -1.078 -3.190 1.00 84.19 290 SER A CA 1
ATOM 2350 C C . SER A 1 290 ? 6.505 -0.881 -1.686 1.00 84.19 290 SER A C 1
ATOM 2352 O O . SER A 1 290 ? 5.531 -0.952 -0.945 1.00 84.19 290 SER A O 1
ATOM 2354 N N . VAL A 1 291 ? 7.721 -0.548 -1.237 1.00 87.44 291 VAL A N 1
ATOM 2355 C CA . VAL A 1 291 ? 8.006 -0.343 0.190 1.00 87.44 291 VAL A CA 1
ATOM 2356 C C . VAL A 1 291 ? 7.203 0.826 0.759 1.00 87.44 291 VAL A C 1
ATOM 2358 O O . VAL A 1 291 ? 6.660 0.711 1.853 1.00 87.44 291 VAL A O 1
ATOM 2361 N N . LEU A 1 292 ? 7.081 1.940 0.032 1.00 87.62 292 LEU A N 1
ATOM 2362 C CA . LEU A 1 292 ? 6.281 3.076 0.493 1.00 87.62 292 LEU A CA 1
ATOM 2363 C C . LEU A 1 292 ? 4.799 2.711 0.634 1.00 87.62 292 LEU A C 1
ATOM 2365 O O . LEU A 1 292 ? 4.186 3.081 1.635 1.00 87.62 292 LEU A O 1
ATOM 2369 N N . CYS A 1 293 ? 4.234 1.964 -0.318 1.00 87.44 293 CYS A N 1
ATOM 2370 C CA . CYS A 1 293 ? 2.869 1.451 -0.210 1.00 87.44 293 CYS A CA 1
ATOM 2371 C C . CYS A 1 293 ? 2.710 0.529 1.005 1.00 87.44 293 CYS A C 1
ATOM 2373 O O . CYS A 1 293 ? 1.817 0.752 1.817 1.00 87.44 293 CYS A O 1
ATOM 2375 N N . GLU A 1 294 ? 3.616 -0.434 1.183 1.00 87.50 294 GLU A N 1
ATOM 2376 C CA . GLU A 1 294 ? 3.596 -1.367 2.316 1.00 87.50 294 GLU A CA 1
ATOM 2377 C C . GLU A 1 294 ? 3.680 -0.627 3.665 1.00 87.50 294 GLU A C 1
ATOM 2379 O O . GLU A 1 294 ? 2.955 -0.964 4.601 1.00 87.50 294 GLU A O 1
ATOM 2384 N N . ILE A 1 295 ? 4.510 0.419 3.769 1.00 90.12 295 ILE A N 1
ATOM 2385 C CA . ILE A 1 295 ? 4.608 1.275 4.965 1.00 90.12 295 ILE A CA 1
ATOM 2386 C C . ILE A 1 295 ? 3.300 2.036 5.210 1.00 90.12 295 ILE A C 1
ATOM 2388 O O . ILE A 1 295 ? 2.827 2.097 6.347 1.00 90.12 295 ILE A O 1
ATOM 2392 N N . MET A 1 296 ? 2.696 2.613 4.167 1.00 90.62 296 MET A N 1
ATOM 2393 C CA . MET A 1 296 ? 1.409 3.308 4.286 1.00 90.62 296 MET A CA 1
ATOM 2394 C C . MET A 1 296 ? 0.296 2.365 4.752 1.00 90.62 296 MET A C 1
ATOM 2396 O O . MET A 1 296 ? -0.517 2.752 5.590 1.00 90.62 296 MET A O 1
ATOM 2400 N N . GLU A 1 297 ? 0.283 1.127 4.262 1.00 90.88 297 GLU A N 1
ATOM 2401 C CA . GLU A 1 297 ? -0.653 0.091 4.700 1.00 90.88 297 GLU A CA 1
ATOM 2402 C C . GLU A 1 297 ? -0.465 -0.262 6.183 1.00 90.88 297 GLU A C 1
ATOM 2404 O O . GLU A 1 297 ? -1.458 -0.424 6.895 1.00 90.88 297 GLU A O 1
ATOM 2409 N N . GLN A 1 298 ? 0.778 -0.304 6.687 1.00 94.38 298 GLN A N 1
ATOM 2410 C CA . GLN A 1 298 ? 1.026 -0.508 8.122 1.00 94.38 298 GLN A CA 1
ATOM 2411 C C . GLN A 1 298 ? 0.436 0.624 8.970 1.00 94.38 298 GLN A C 1
ATOM 2413 O O . GLN A 1 298 ? -0.234 0.354 9.970 1.00 94.38 298 GLN A O 1
ATOM 2418 N N . TYR A 1 299 ? 0.634 1.881 8.559 1.00 93.25 299 TYR A N 1
ATOM 2419 C CA . TYR A 1 299 ? 0.038 3.028 9.247 1.00 93.25 299 TYR A CA 1
ATOM 2420 C C . TYR A 1 299 ? -1.489 2.988 9.206 1.00 93.25 299 TYR A C 1
ATOM 2422 O O . TYR A 1 299 ? -2.130 3.177 10.239 1.00 93.25 299 TYR A O 1
ATOM 2430 N N . LEU A 1 300 ? -2.082 2.712 8.043 1.00 91.00 300 LEU A N 1
ATOM 2431 C CA . LEU A 1 300 ? -3.534 2.627 7.903 1.00 91.00 300 LEU A CA 1
ATOM 2432 C C . LEU A 1 300 ? -4.113 1.549 8.828 1.00 91.00 300 LEU A C 1
ATOM 2434 O O . LEU A 1 300 ? -5.000 1.838 9.629 1.00 91.00 300 LEU A O 1
ATOM 2438 N N . GLY A 1 301 ? -3.545 0.341 8.799 1.00 88.06 301 GLY A N 1
ATOM 2439 C CA . GLY A 1 301 ? -3.985 -0.759 9.655 1.00 88.06 301 GLY A CA 1
ATOM 2440 C C . GLY A 1 301 ? -3.775 -0.493 11.150 1.00 88.06 301 GLY A C 1
ATOM 2441 O O . GLY A 1 301 ? -4.537 -0.995 11.982 1.00 88.06 301 GLY A O 1
ATOM 2442 N N . PHE A 1 302 ? -2.761 0.289 11.530 1.00 94.38 302 PHE A N 1
ATOM 2443 C CA . PHE A 1 302 ? -2.603 0.776 12.902 1.00 94.38 302 PHE A CA 1
ATOM 2444 C C . PHE A 1 302 ? -3.728 1.744 13.287 1.00 94.38 302 PHE A C 1
ATOM 2446 O O . PHE A 1 302 ? -4.385 1.523 14.305 1.00 94.38 302 PHE A O 1
ATOM 2453 N N . PHE A 1 303 ? -3.999 2.769 12.473 1.00 93.06 303 PHE A N 1
ATOM 2454 C CA . PHE A 1 303 ? -5.020 3.772 12.780 1.00 93.06 303 PHE A CA 1
ATOM 2455 C C . PHE A 1 303 ? -6.437 3.194 12.805 1.00 93.06 303 PHE A C 1
ATOM 2457 O O . PHE A 1 303 ? -7.200 3.524 13.709 1.00 93.06 303 PHE A O 1
ATOM 2464 N N . GLU A 1 304 ? -6.790 2.302 11.878 1.00 91.56 304 GLU A N 1
ATOM 2465 C CA . GLU A 1 304 ? -8.108 1.655 11.850 1.00 91.56 304 GLU A CA 1
ATOM 2466 C C . GLU A 1 304 ? -8.351 0.809 13.106 1.00 91.56 304 GLU A C 1
ATOM 2468 O O . GLU A 1 304 ? -9.372 0.955 13.786 1.00 91.56 304 GLU A O 1
ATOM 2473 N N . ARG A 1 305 ? -7.382 -0.045 13.465 1.00 91.75 305 ARG A N 1
ATOM 2474 C CA . ARG A 1 305 ? -7.476 -0.874 14.675 1.00 91.75 305 ARG A CA 1
ATOM 2475 C C . ARG A 1 305 ? -7.442 -0.018 15.936 1.00 91.75 305 ARG A C 1
ATOM 2477 O O . ARG A 1 305 ? -8.236 -0.253 16.841 1.00 91.75 305 ARG A O 1
ATOM 2484 N N . GLY A 1 306 ? -6.573 0.989 15.987 1.00 92.00 306 GLY A N 1
ATOM 2485 C CA . GLY A 1 306 ? -6.479 1.922 17.107 1.00 92.00 306 GLY A CA 1
ATOM 2486 C C . GLY A 1 306 ? -7.772 2.710 17.322 1.00 92.00 306 GLY A C 1
ATOM 2487 O O . GLY A 1 306 ? -8.239 2.827 18.451 1.00 92.00 306 GLY A O 1
ATOM 2488 N N . TYR A 1 307 ? -8.407 3.180 16.247 1.00 91.31 307 TYR A N 1
ATOM 2489 C CA . TYR A 1 307 ? -9.702 3.853 16.313 1.00 91.31 307 TYR A CA 1
ATOM 2490 C C . TYR A 1 307 ? -10.790 2.934 16.883 1.00 91.31 307 TYR A C 1
ATOM 2492 O O . TYR A 1 307 ? -11.492 3.326 17.815 1.00 91.31 307 TYR A O 1
ATOM 2500 N N . SER A 1 308 ? -10.879 1.693 16.393 1.00 89.38 308 SER A N 1
ATOM 2501 C CA . SER A 1 308 ? -11.820 0.703 16.929 1.00 89.38 308 SER A CA 1
ATOM 2502 C C . SER A 1 308 ? -11.580 0.427 18.418 1.00 89.38 308 SER A C 1
ATOM 2504 O O . SER A 1 308 ? -12.539 0.357 19.178 1.00 89.38 308 SER A O 1
ATOM 2506 N N . LEU A 1 309 ? -10.320 0.324 18.858 1.00 91.19 309 LEU A N 1
ATOM 2507 C CA . LEU A 1 309 ? -9.990 0.151 20.279 1.00 91.19 309 LEU A CA 1
ATOM 2508 C C . LEU A 1 309 ? -10.446 1.333 21.131 1.00 91.19 309 LEU A C 1
ATOM 2510 O O . LEU A 1 309 ? -10.948 1.141 22.235 1.00 91.19 309 LEU A O 1
ATOM 2514 N N . MET A 1 310 ? -10.265 2.555 20.636 1.00 90.88 310 MET A N 1
ATOM 2515 C CA . MET A 1 310 ? -10.675 3.756 21.360 1.00 90.88 310 MET A CA 1
ATOM 2516 C C . MET A 1 310 ? -12.198 3.856 21.475 1.00 90.88 310 MET A C 1
ATOM 2518 O O . MET A 1 310 ? -12.695 4.360 22.477 1.00 90.88 310 MET A O 1
ATOM 2522 N N . GLN A 1 311 ? -12.956 3.340 20.505 1.00 91.31 311 GLN A N 1
ATOM 2523 C CA . GLN A 1 311 ? -14.416 3.278 20.603 1.00 91.31 311 GLN A CA 1
ATOM 2524 C C . GLN A 1 311 ? -14.899 2.341 21.722 1.00 91.31 311 GLN A C 1
ATOM 2526 O O . GLN A 1 311 ? -15.918 2.638 22.349 1.00 91.31 311 GLN A O 1
ATOM 2531 N N . ASP A 1 312 ? -14.144 1.283 22.047 1.00 89.31 312 ASP A N 1
ATOM 2532 C CA . ASP A 1 312 ? -14.478 0.342 23.131 1.00 89.31 312 ASP A CA 1
ATOM 2533 C C . ASP A 1 312 ? -14.522 1.007 24.521 1.00 89.31 312 ASP A C 1
ATOM 2535 O O . ASP A 1 312 ? -14.998 0.394 25.481 1.00 89.31 312 ASP A O 1
ATOM 2539 N N . ILE A 1 313 ? -14.012 2.238 24.664 1.00 90.75 313 ILE A N 1
ATOM 2540 C CA . ILE A 1 313 ? -14.042 2.987 25.926 1.00 90.75 313 ILE A CA 1
ATOM 2541 C C . ILE A 1 313 ? -15.374 3.692 26.176 1.00 90.75 313 ILE A C 1
ATOM 2543 O O . ILE A 1 313 ? -15.734 3.943 27.326 1.00 90.75 313 ILE A O 1
ATOM 2547 N N . LEU A 1 314 ? -16.101 4.033 25.108 1.00 89.50 314 LEU A N 1
ATOM 2548 C CA . LEU A 1 314 ? -17.287 4.885 25.185 1.00 89.50 314 LEU A CA 1
ATOM 2549 C C . LEU A 1 314 ? -18.371 4.318 26.115 1.00 89.50 314 LEU A C 1
ATOM 2551 O O . LEU A 1 314 ? -18.909 5.101 26.901 1.00 89.50 314 LEU A O 1
ATOM 2555 N N . PRO A 1 315 ? -18.671 3.001 26.109 1.00 88.88 315 PRO A N 1
ATOM 2556 C CA . PRO A 1 315 ? -19.664 2.438 27.018 1.00 88.88 315 PRO A CA 1
ATOM 2557 C C . PRO A 1 315 ? -19.292 2.605 28.497 1.00 88.88 315 PRO A C 1
ATOM 2559 O O . PRO A 1 315 ? -20.151 2.954 29.301 1.00 88.88 315 PRO A O 1
ATOM 2562 N N . GLU A 1 316 ? -18.019 2.411 28.857 1.00 87.62 316 GLU A N 1
ATOM 2563 C CA . GLU A 1 316 ? -17.556 2.535 30.249 1.00 87.62 316 GLU A CA 1
ATOM 2564 C C . GLU A 1 316 ? -17.563 3.991 30.723 1.00 87.62 316 GLU A C 1
ATOM 2566 O O . GLU A 1 316 ? -17.979 4.289 31.844 1.00 87.62 316 GLU A O 1
ATOM 2571 N N . VAL A 1 317 ? -17.176 4.924 29.848 1.00 88.25 317 VAL A N 1
ATOM 2572 C CA . VAL A 1 317 ? -17.255 6.363 30.139 1.00 88.25 317 VAL A CA 1
ATOM 2573 C C . VAL A 1 317 ? -18.708 6.799 30.333 1.00 88.25 317 VAL A C 1
ATOM 2575 O O . VAL A 1 317 ? -19.006 7.578 31.239 1.00 88.25 317 VAL A O 1
ATOM 2578 N N . GLU A 1 318 ? -19.626 6.302 29.505 1.00 88.31 318 GLU A N 1
ATOM 2579 C CA . GLU A 1 318 ? -21.045 6.635 29.621 1.00 88.31 318 GLU A CA 1
ATOM 2580 C C . GLU A 1 318 ? -21.671 6.023 30.882 1.00 88.31 318 GLU A C 1
ATOM 2582 O O . GLU A 1 318 ? -22.395 6.715 31.598 1.00 88.31 318 GLU A O 1
ATOM 2587 N N . LYS A 1 319 ? -21.314 4.779 31.227 1.00 85.50 319 LYS A N 1
ATOM 2588 C CA . LYS A 1 319 ? -21.690 4.146 32.501 1.00 85.50 319 LYS A CA 1
ATOM 2589 C C . LYS A 1 319 ? -21.236 4.997 33.689 1.00 85.50 319 LYS A C 1
ATOM 2591 O O . LYS A 1 319 ? -22.045 5.317 34.556 1.00 85.50 319 LYS A O 1
ATOM 2596 N N . TYR A 1 320 ? -19.978 5.441 33.698 1.00 86.50 320 TYR A N 1
ATOM 2597 C CA . TYR A 1 320 ? -19.451 6.310 34.753 1.00 86.50 320 TYR A CA 1
ATOM 2598 C C . TYR A 1 320 ? -20.212 7.645 34.865 1.00 86.50 320 TYR A C 1
ATOM 2600 O O . TYR A 1 320 ? -20.553 8.078 35.970 1.00 86.50 320 TYR A O 1
ATOM 2608 N N . ARG A 1 321 ? -20.538 8.280 33.730 1.00 87.94 321 ARG A N 1
ATOM 2609 C CA . ARG A 1 321 ? -21.342 9.518 33.688 1.00 87.94 321 ARG A CA 1
ATOM 2610 C C . ARG A 1 321 ? -22.751 9.336 34.244 1.00 87.94 321 ARG A C 1
ATOM 2612 O O . ARG A 1 321 ? -23.305 10.260 34.834 1.00 87.94 321 ARG A O 1
ATOM 2619 N N . GLN A 1 322 ? -23.360 8.176 34.023 1.00 86.81 322 GLN A N 1
ATOM 2620 C CA . GLN A 1 322 ? -24.687 7.872 34.553 1.00 86.81 322 GLN A CA 1
ATOM 2621 C C . GLN A 1 322 ? -24.640 7.659 36.068 1.00 86.81 322 GLN A C 1
ATOM 2623 O O . GLN A 1 322 ? -25.488 8.204 36.773 1.00 86.81 322 GLN A O 1
ATOM 2628 N N . THR A 1 323 ? -23.617 6.963 36.578 1.00 83.88 323 THR A N 1
ATOM 2629 C CA . THR A 1 323 ? -23.418 6.773 38.023 1.00 83.88 323 THR A CA 1
ATOM 2630 C C . THR A 1 323 ? -23.236 8.107 38.749 1.00 83.88 323 THR A C 1
ATOM 2632 O O . THR A 1 323 ? -23.899 8.340 39.752 1.00 83.88 323 THR A O 1
ATOM 2635 N N . THR A 1 324 ? -22.412 9.009 38.207 1.00 76.50 324 THR A N 1
ATOM 2636 C CA . THR A 1 324 ? -22.178 10.352 38.782 1.00 76.50 324 THR A CA 1
ATOM 2637 C C . THR A 1 324 ? -23.422 11.242 38.761 1.00 76.50 324 THR A C 1
ATOM 2639 O O . THR A 1 324 ? -23.635 12.034 39.675 1.00 76.50 324 THR A O 1
ATOM 2642 N N . LYS A 1 325 ? -24.283 11.120 37.743 1.00 75.75 325 LYS A N 1
ATOM 2643 C CA . LYS A 1 325 ? -25.573 11.832 37.715 1.00 75.75 325 LYS A CA 1
ATOM 2644 C C . LYS A 1 325 ? -26.552 11.313 38.767 1.00 75.75 325 LYS A C 1
ATOM 2646 O O . LYS A 1 325 ? -27.330 12.101 39.290 1.00 75.75 325 LYS A O 1
ATOM 2651 N N . ALA A 1 326 ? -26.526 10.014 39.061 1.00 66.06 326 ALA A N 1
ATOM 2652 C CA . ALA A 1 326 ? -27.417 9.396 40.038 1.00 66.06 326 ALA A CA 1
ATOM 2653 C C . ALA A 1 326 ? -27.039 9.720 41.495 1.00 66.06 326 ALA A C 1
ATOM 2655 O O . ALA A 1 326 ? -27.925 9.738 42.338 1.00 66.06 326 ALA A O 1
ATOM 2656 N N . THR A 1 327 ? -25.763 9.996 41.794 1.00 60.59 327 THR A N 1
ATOM 2657 C CA . THR A 1 327 ? -25.309 10.458 43.123 1.00 60.59 327 THR A CA 1
ATOM 2658 C C . THR A 1 327 ? -25.503 11.960 43.367 1.00 60.59 327 THR A C 1
ATOM 2660 O O . THR A 1 327 ? -25.378 12.405 44.505 1.00 60.59 327 THR A O 1
ATOM 2663 N N . ALA A 1 328 ? -25.805 12.746 42.327 1.00 58.91 328 ALA A N 1
ATOM 2664 C CA . ALA A 1 328 ? -26.038 14.195 42.411 1.00 58.91 328 ALA A CA 1
ATOM 2665 C C . ALA A 1 328 ? -27.511 14.594 42.664 1.00 58.91 328 ALA A C 1
ATOM 2667 O O . ALA A 1 328 ? -27.799 15.789 42.780 1.00 58.91 328 ALA A O 1
ATOM 2668 N N . VAL A 1 329 ? -28.424 13.619 42.732 1.00 44.44 329 VAL A N 1
ATOM 2669 C CA . VAL A 1 329 ? -29.852 13.767 43.082 1.00 44.44 329 VAL A CA 1
ATOM 2670 C C . VAL A 1 329 ? -30.072 13.174 44.464 1.00 44.44 329 VAL A C 1
ATOM 2672 O O . VAL A 1 329 ? -30.813 13.805 45.250 1.00 44.44 329 VAL A O 1
#

pLDDT: mean 86.06, std 11.24, range [31.08, 97.5]

Secondary structure (DSSP, 8-state):
--------HHHHHT-TTHHHHHHHHHHHTT-HHHHHHHHHHHHHHHHTSSSPSS-HHHHHHHHHHHHHHHSTT-TTPPP--HHHHHHHHHHHHH---GGGGHHHHHHHHHHHHHHHTTGGGSHHHHHHHHHHHHHHHHHHH----HHHHHHHHHHHHHHHHHHHHHHHHHHHHHHHHHHHHHHHHHHHHHHHHHHHHH--TT--HHHHHHHHHHHHHHHHHHHHHHHHHHHHHHHHHHHHHHHHIIIIIHHHHHHHHHHHTTSPTT-HHHHHHHHHHHHHHHHHHHHHHHHHHHHHHHHHHHHHHHHHHHHTTHHHHHHHHHHHHHHT-

Mean predicted aligned error: 15.61 Å

Nearest PDB structures (foldseek):
  2q12-assembly1_A-2  TM=5.534E-01  e=3.777E-02  Homo sapiens
  8a1g-assembly2_B  TM=4.695E-01  e=4.331E-02  Homo sapiens
  6h7w-assembly1_M  TM=5.863E-01  e=4.234E-01  Thermochaetoides thermophila DSM 1495
  3qwe-assembly1_A-2  TM=4.020E-01  e=7.659E-01  Homo sapiens
  7sqc-assembly1_1K  TM=2.084E-01  e=5.318E-01  Chlamydomonas reinhardtii

InterPro domains:
  IPR016137 RGS domain [PF00615] (10-128)
  IPR016137 RGS domain [PS50132] (8-129)
  IPR016137 RGS domain [SM00315] (8-129)
  IPR027267 AH/BAR domain superfamily [G3DSA:1.20.1270.60] (142-265)
  IPR027267 AH/BAR domain superfamily [SSF103657] (149-320)
  IPR036305 RGS domain superfamily [SSF48097] (7-130)
  IPR044926 RGS, subdomain 2 [G3DSA:1.10.167.10] (3-141)

Solvent-accessible surface area (backbone atoms only — not comparable to full-atom values): 17779 Å² total; per-residue (Å²): 134,81,79,78,78,78,82,44,59,70,58,34,75,74,29,85,77,46,33,64,42,49,48,55,47,26,51,79,66,76,43,40,51,39,54,51,51,40,49,52,54,51,51,51,46,62,69,48,68,82,48,75,87,68,39,75,65,50,30,50,51,40,51,50,52,45,50,43,33,65,36,92,87,32,94,50,46,53,91,66,60,68,67,59,51,50,52,38,56,54,43,53,72,75,63,33,37,71,70,60,44,50,68,56,42,50,50,31,49,54,55,51,45,64,55,45,77,52,41,83,77,30,68,52,45,48,53,49,51,52,52,52,49,53,52,53,51,42,65,74,64,53,67,72,55,64,65,58,50,52,50,45,52,49,49,47,54,52,49,50,55,51,51,52,51,53,53,51,52,51,52,52,49,47,55,54,46,56,54,51,37,53,50,34,45,54,50,19,51,52,32,37,55,52,21,54,72,53,52,50,99,84,50,52,73,55,46,45,36,48,22,55,36,30,41,50,52,18,53,44,32,48,52,46,31,52,46,50,52,52,38,48,49,55,43,51,64,46,46,52,61,53,50,48,40,63,70,42,57,45,54,56,51,57,56,46,50,70,57,49,79,72,55,61,92,74,38,68,71,54,55,55,46,44,52,51,40,52,52,47,47,52,50,51,53,52,51,50,52,52,42,53,51,55,43,51,50,41,53,50,57,42,51,56,53,47,51,56,52,57,56,70,46,52,65,45,54,49,51,35,54,50,48,54,56,63,75,75,110

Sequence (329 aa):
MEGEVQLTLLHILNNQCLLPVFRIYCRSNCVDEYLNFWFEVRMLTNKYLHDGAGTRAETSDCSNLFKKYFLPDSIHRIQIDPKIGNELQEELKKQPTIQVFEAAQRYAFDVLDQKMKNFSQSEAYKNFLKRERSLYQKQSERQFDIKEIEMHFKRVNDAHKHLKIISTEIANKLSANAVAVNNLHALAERFTEYSDSIRQADTGNELGSLAECLKKVASIMLRLEVLEKQMNQAISERLETVESSLASDIPNALALKKKMEKASNGDQTMIDTLSTLRDTNNRVDHRTFSVLCEIMEQYLGFFERGYSLMQDILPEVEKYRQTTKATAV